Protein AF-A0A5C4S970-F1 (afdb_monomer_lite)

Radius of gyration: 20.68 Å; chains: 1; bounding box: 47×59×70 Å

Secondary structure (DSSP, 8-state):
------STTTGGGS---PPPPPHHHHHHTT--TTHHHHHHHH-SSHHHHHHHHHHHHHHHHHHHHHHHHHHHHHHHHHHTT------HHHHHHHHHHHHHHHHHHHHHTS-TTS-S--TTHHHHHHHHHHHHHHHHHHHTT-SS---TTHHHHHHHHHHHHHHTTSS-HHHHHHHHHHHHHHHTS--SSPPTT----HHHHHHHHHHHHHHIIIIIHHHHHHHHHHHHHHHTT--

Organism: Chlorobaculum thiosulfatiphilum (NCBI:txid115852)

Sequence (235 aa):
MAEGGSLSNFFSRIFRKKVAKTPLEEFIATITPEQFQSSYRSVKDPTLRVPAALSTWVLYLAHRFSSGLREMLTSVEKTFETSSSYPYDCVAFEAAAFCHYWVVREFLNADEDEDGEPEGNDYFECLKNSANITSSLLSSKTGFAMPDDLLMKRSIAYSYEEKCKAVRPEEKFANLLISSMQSGSPTKRSPVGIQSSLPLQLCIASYIPIFESTLLAEFKKAARVMFLADQEGAL

Foldseek 3Di:
DDDPDDPVVPPVPPDPPPDDDFQLLVVLVVQDPCVLVVQLVVDPDLLCSLLRSLLSLLSNLLNVLLVQLVVQLVVLCVVVVHDDDRLSLLSSLLSSLQLLLLQCLCVLPPDPPPPDDPPQPSVNVSSVSSQLVNLVSSCVGDPDHDDSCNSVVSSSVLNVCVNVVNDHSLVVSLQQSQVCRVVSHRDPDRDPPDDDDPSSVVSSVPSSVVSCVPPSVVSNVVSVVVVVCSVVVND

Structure (mmCIF, N/CA/C/O backbone):
data_AF-A0A5C4S970-F1
#
_entry.id   AF-A0A5C4S970-F1
#
loop_
_atom_site.group_PDB
_atom_site.id
_atom_site.type_symbol
_atom_site.label_atom_id
_atom_site.label_alt_id
_atom_site.label_comp_id
_atom_site.label_asym_id
_atom_site.label_entity_id
_atom_site.label_seq_id
_atom_site.pdbx_PDB_ins_code
_atom_site.Cartn_x
_atom_site.Cartn_y
_atom_site.Cartn_z
_atom_site.occupancy
_atom_site.B_iso_or_equiv
_atom_site.auth_seq_id
_atom_site.auth_comp_id
_atom_site.auth_asym_id
_atom_site.auth_atom_id
_atom_site.pdbx_PDB_model_num
ATOM 1 N N . MET A 1 1 ? -25.742 -33.120 47.618 1.00 37.94 1 MET A N 1
ATOM 2 C CA . MET A 1 1 ? -24.887 -33.819 46.636 1.00 37.94 1 MET A CA 1
ATOM 3 C C . MET A 1 1 ? -24.968 -33.066 45.325 1.00 37.94 1 MET A C 1
ATOM 5 O O . MET A 1 1 ? -26.019 -32.522 45.018 1.00 37.94 1 MET A O 1
ATOM 9 N N . ALA A 1 2 ? -23.813 -32.941 44.687 1.00 34.31 2 ALA A N 1
ATOM 10 C CA . ALA A 1 2 ? -23.457 -31.942 43.695 1.00 34.31 2 ALA A CA 1
ATOM 11 C C . ALA A 1 2 ? -24.120 -32.127 42.316 1.00 34.31 2 ALA A C 1
ATOM 13 O O . ALA A 1 2 ? -24.381 -33.244 41.885 1.00 34.31 2 ALA A O 1
ATOM 14 N N . GLU A 1 3 ? -24.361 -30.976 41.681 1.00 37.31 3 GLU A N 1
ATOM 15 C CA . GLU A 1 3 ? -24.038 -30.614 40.292 1.00 37.31 3 GLU A CA 1
ATOM 16 C C . GLU A 1 3 ? -24.267 -31.651 39.178 1.00 37.31 3 GLU A C 1
ATOM 18 O O . GLU A 1 3 ? -23.470 -32.554 38.946 1.00 37.31 3 GLU A O 1
ATOM 23 N N . GLY A 1 4 ? -25.323 -31.416 38.393 1.00 36.62 4 GLY A N 1
ATOM 24 C CA . GLY A 1 4 ? -25.577 -32.052 37.096 1.00 36.62 4 GLY A CA 1
ATOM 25 C C . GLY A 1 4 ? -25.680 -31.035 35.955 1.00 36.62 4 GLY A C 1
ATOM 26 O O . GLY A 1 4 ? -26.534 -31.170 35.084 1.00 36.62 4 GLY A O 1
ATOM 27 N N . GLY A 1 5 ? -24.868 -29.976 35.982 1.00 45.59 5 GLY A N 1
ATOM 28 C CA . GLY A 1 5 ? -24.810 -28.967 34.926 1.00 45.59 5 GLY A CA 1
ATOM 29 C C . GLY A 1 5 ? -23.391 -28.818 34.389 1.00 45.59 5 GLY A C 1
ATOM 30 O O . GLY A 1 5 ? -22.438 -28.897 35.148 1.00 45.59 5 GLY A O 1
ATOM 31 N N . SER A 1 6 ? -23.271 -28.524 33.093 1.00 46.47 6 SER A N 1
ATOM 32 C CA . SER A 1 6 ? -22.032 -28.088 32.426 1.00 46.47 6 SER A CA 1
ATOM 33 C C . SER A 1 6 ? -21.094 -29.170 31.868 1.00 46.47 6 SER A C 1
ATOM 35 O O . SER A 1 6 ? -19.905 -29.201 32.168 1.00 46.47 6 SER A O 1
ATOM 37 N N . LEU A 1 7 ? -21.586 -29.956 30.907 1.00 41.91 7 LEU A N 1
ATOM 38 C CA . LEU A 1 7 ? -20.719 -30.503 29.844 1.00 41.91 7 LEU A CA 1
ATOM 39 C C . LEU A 1 7 ? -21.156 -30.077 28.431 1.00 41.91 7 LEU A C 1
ATOM 41 O O . LEU A 1 7 ? -20.326 -30.011 27.529 1.00 41.91 7 LEU A O 1
ATOM 45 N N . SER A 1 8 ? -22.416 -29.673 28.234 1.00 38.50 8 SER A N 1
ATOM 46 C CA . SER A 1 8 ? -22.919 -29.192 26.936 1.00 38.50 8 SER A CA 1
ATOM 47 C C . SER A 1 8 ? -22.545 -27.739 26.609 1.00 38.50 8 SER A C 1
ATOM 49 O O . SER A 1 8 ? -22.496 -27.371 25.438 1.00 38.50 8 SER A O 1
ATOM 51 N N . ASN A 1 9 ? -22.214 -26.917 27.612 1.00 38.47 9 ASN A N 1
ATOM 52 C CA . ASN A 1 9 ? -21.881 -25.498 27.416 1.00 38.47 9 ASN A CA 1
ATOM 53 C C . ASN A 1 9 ? -20.383 -25.220 27.204 1.00 38.47 9 ASN A C 1
ATOM 55 O O . ASN A 1 9 ? -20.016 -24.086 26.903 1.00 38.47 9 ASN A O 1
ATOM 59 N N . PHE A 1 10 ? -19.513 -26.227 27.340 1.00 45.06 10 PHE A N 1
ATOM 60 C CA . PHE A 1 10 ? -18.066 -26.037 27.183 1.00 45.06 10 PHE A CA 1
ATOM 61 C C . PHE A 1 10 ? -17.596 -26.213 25.728 1.00 45.06 10 PHE A C 1
ATOM 63 O O . PHE A 1 10 ? -16.638 -25.574 25.302 1.00 45.06 10 PHE A O 1
ATOM 70 N N . PHE A 1 11 ? -18.316 -27.001 24.921 1.00 39.84 11 PHE A N 1
ATOM 71 C CA . PHE A 1 11 ? -17.951 -27.269 23.522 1.00 39.84 11 PHE A CA 1
ATOM 72 C C . PHE A 1 11 ? -18.566 -26.302 22.496 1.00 39.84 11 PHE A C 1
ATOM 74 O O . PHE A 1 11 ? -18.115 -26.262 21.353 1.00 39.84 11 PHE A O 1
ATOM 81 N N . SER A 1 12 ? -19.528 -25.455 22.877 1.00 34.34 12 SER A N 1
ATOM 82 C CA . SER A 1 12 ? -20.152 -24.486 21.957 1.00 34.34 12 SER A CA 1
ATOM 83 C C . SER A 1 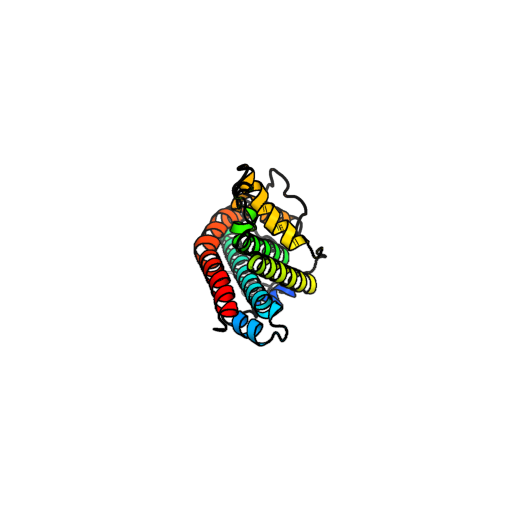12 ? -19.300 -23.236 21.679 1.00 34.34 12 SER A C 1
ATOM 85 O O . SER A 1 12 ? -19.648 -22.432 20.816 1.00 34.34 12 SER A O 1
ATOM 87 N N . ARG A 1 13 ? -18.155 -23.070 22.361 1.00 40.69 13 ARG A N 1
ATOM 88 C CA . ARG A 1 13 ? -17.252 -21.911 22.209 1.00 40.69 13 ARG A CA 1
ATOM 89 C C . ARG A 1 13 ? -16.056 -22.126 21.270 1.00 40.69 13 ARG A C 1
ATOM 91 O O . ARG A 1 13 ? -15.295 -21.186 21.059 1.00 40.69 13 ARG A O 1
ATOM 98 N N . ILE A 1 14 ? -15.896 -23.308 20.664 1.00 46.94 14 ILE A N 1
ATOM 99 C CA . ILE A 1 14 ? -14.706 -23.655 19.848 1.00 46.94 14 ILE A CA 1
ATOM 100 C C . ILE A 1 14 ? -14.996 -23.627 18.332 1.00 46.94 14 ILE A C 1
ATOM 102 O O . ILE A 1 14 ? -14.268 -24.177 17.520 1.00 46.94 14 ILE A O 1
ATOM 106 N N . PHE A 1 15 ? -16.021 -22.894 17.901 1.00 46.22 15 PHE A N 1
ATOM 107 C CA . PHE A 1 15 ? -16.124 -22.460 16.506 1.00 46.22 15 PHE A CA 1
ATOM 108 C C . PHE A 1 15 ? -16.228 -20.939 16.466 1.00 46.22 15 PHE A C 1
ATOM 110 O O . PHE A 1 15 ? -17.294 -20.366 16.249 1.00 46.22 15 PHE A O 1
ATOM 117 N N . ARG A 1 16 ? -15.086 -20.263 16.665 1.00 43.38 16 ARG A N 1
ATOM 118 C CA . ARG A 1 16 ? -14.920 -18.893 16.161 1.00 43.38 16 ARG A CA 1
ATOM 119 C C . ARG A 1 16 ? -15.190 -18.971 14.659 1.00 43.38 16 ARG A C 1
ATOM 121 O O . ARG A 1 16 ? -14.371 -19.517 13.922 1.00 43.38 16 ARG A O 1
ATOM 128 N N . LYS A 1 17 ? -16.360 -18.489 14.222 1.00 42.19 17 LYS A N 1
ATOM 129 C CA . LYS A 1 17 ? -16.687 -18.269 12.807 1.00 42.19 17 LYS A CA 1
ATOM 130 C C . LYS A 1 17 ? -15.466 -17.596 12.181 1.00 42.19 17 LYS A C 1
ATOM 132 O O . LYS A 1 17 ? -15.131 -16.480 12.576 1.00 42.19 17 LYS A O 1
ATOM 137 N N . LYS A 1 18 ? -14.759 -18.286 11.279 1.00 54.75 18 LYS A N 1
ATOM 138 C CA . LYS A 1 18 ? -13.724 -17.638 10.468 1.00 54.75 18 LYS A CA 1
ATOM 139 C C . LYS A 1 18 ? -14.428 -16.481 9.769 1.00 54.75 18 LYS A C 1
ATOM 141 O O . LYS A 1 18 ? -15.402 -16.714 9.056 1.00 54.75 18 LYS A O 1
ATOM 146 N N . VAL A 1 19 ? -14.002 -15.254 10.058 1.00 65.19 19 VAL A N 1
ATOM 147 C CA . VAL A 1 19 ? -14.476 -14.082 9.322 1.00 65.19 19 VAL A CA 1
ATOM 148 C C . VAL A 1 19 ? -14.163 -14.362 7.858 1.00 65.19 19 VAL A C 1
ATOM 150 O O . VAL A 1 19 ? -13.030 -14.728 7.537 1.00 65.19 19 VAL A O 1
ATOM 153 N N . ALA A 1 20 ? -15.189 -14.318 7.008 1.00 78.12 20 ALA A N 1
ATOM 154 C CA . ALA A 1 20 ? -15.010 -14.553 5.585 1.00 78.12 20 ALA A CA 1
ATOM 155 C C . ALA A 1 20 ? -14.017 -13.517 5.052 1.00 78.12 20 ALA A C 1
ATOM 157 O O . ALA A 1 20 ? -14.141 -12.328 5.354 1.00 78.12 20 ALA A O 1
ATOM 158 N N . LYS A 1 21 ? -13.012 -13.988 4.315 1.00 88.25 21 LYS A N 1
ATOM 159 C CA . LYS A 1 21 ? -12.039 -13.110 3.675 1.00 88.25 21 LYS A CA 1
ATOM 160 C C . LYS A 1 21 ? -12.746 -12.297 2.595 1.00 88.25 21 LYS A C 1
ATOM 162 O O . LYS A 1 21 ? -13.679 -12.786 1.960 1.00 88.25 21 LYS A O 1
ATOM 167 N N . THR A 1 22 ? -12.325 -11.053 2.404 1.00 90.88 22 THR A N 1
ATOM 168 C CA . THR A 1 22 ? -12.798 -10.265 1.262 1.00 90.88 22 THR A CA 1
ATOM 169 C C . THR A 1 22 ? -12.188 -10.818 -0.031 1.00 90.88 22 THR A C 1
ATOM 171 O O . THR A 1 22 ? -11.120 -11.434 0.023 1.00 90.88 22 THR A O 1
ATOM 174 N N . PRO A 1 23 ? -12.797 -10.578 -1.207 1.00 93.25 23 PRO A N 1
ATOM 175 C CA . PRO A 1 23 ? -12.199 -10.978 -2.483 1.00 93.25 23 PRO A CA 1
ATOM 176 C C . PRO A 1 23 ? -10.784 -10.416 -2.678 1.00 93.25 23 PRO A C 1
ATOM 178 O O . PRO A 1 23 ? -9.923 -11.081 -3.256 1.00 93.25 23 PRO A O 1
ATOM 181 N N . LEU A 1 24 ? -10.524 -9.208 -2.165 1.00 93.81 24 LEU A N 1
ATOM 182 C CA . LEU A 1 24 ? -9.186 -8.633 -2.158 1.00 93.81 24 LEU A CA 1
ATOM 183 C C . LEU A 1 24 ? -8.231 -9.407 -1.249 1.00 93.81 24 LEU A C 1
ATOM 185 O O . LEU A 1 24 ? -7.110 -9.702 -1.657 1.00 93.81 24 LEU A O 1
ATOM 189 N N . GLU A 1 25 ? -8.650 -9.742 -0.029 1.00 94.81 25 GLU A N 1
ATOM 190 C CA . GLU A 1 25 ? -7.820 -10.526 0.883 1.00 94.81 25 GLU A CA 1
ATOM 191 C C . GLU A 1 25 ? -7.489 -11.900 0.299 1.00 94.81 25 GLU A C 1
ATOM 193 O O . GLU A 1 25 ? -6.345 -12.337 0.395 1.00 94.81 25 GLU A O 1
ATOM 198 N N . GLU A 1 26 ? -8.454 -12.567 -0.332 1.00 94.44 26 GLU A N 1
ATOM 199 C CA . GLU A 1 26 ? -8.226 -13.846 -1.008 1.00 94.44 26 GLU A CA 1
ATOM 200 C C . GLU A 1 26 ? -7.224 -13.713 -2.153 1.00 94.44 26 GLU A C 1
ATOM 202 O O . GLU A 1 26 ? -6.313 -14.529 -2.248 1.00 94.44 26 GLU A O 1
ATOM 207 N N . PHE A 1 27 ? -7.351 -12.670 -2.976 1.00 92.81 27 PHE A N 1
ATOM 208 C CA . PHE A 1 27 ? -6.444 -12.415 -4.092 1.00 92.81 27 PHE A CA 1
ATOM 209 C C . PHE A 1 27 ? -5.019 -12.083 -3.634 1.00 92.81 27 PHE A C 1
ATOM 211 O O . PHE A 1 27 ? -4.065 -12.707 -4.086 1.00 92.81 27 PHE A O 1
ATOM 218 N N . ILE A 1 28 ? -4.841 -11.110 -2.737 1.00 94.50 28 ILE A N 1
ATOM 219 C CA . ILE A 1 28 ? -3.489 -10.681 -2.354 1.00 94.50 28 ILE A CA 1
ATOM 220 C C . ILE A 1 28 ? -2.793 -11.756 -1.500 1.00 94.50 28 ILE A C 1
ATOM 222 O O . ILE A 1 28 ? -1.579 -11.922 -1.596 1.00 94.50 28 ILE A O 1
ATOM 226 N N . ALA A 1 29 ? -3.538 -12.547 -0.717 1.00 92.50 29 ALA A N 1
ATOM 227 C CA . ALA A 1 29 ? -2.956 -13.625 0.087 1.00 92.50 29 ALA A CA 1
ATOM 228 C C . ALA A 1 29 ? -2.289 -14.737 -0.746 1.00 92.50 29 ALA A C 1
ATOM 230 O O . ALA A 1 29 ? -1.556 -15.545 -0.177 1.00 92.50 29 ALA A O 1
ATOM 231 N N . THR A 1 30 ? -2.518 -14.805 -2.065 1.00 91.25 30 THR A N 1
ATOM 232 C CA . THR A 1 30 ? -1.809 -15.750 -2.944 1.00 91.25 30 THR A CA 1
ATOM 233 C C . THR A 1 30 ? -0.459 -15.231 -3.434 1.00 91.25 30 THR A C 1
ATOM 235 O O . THR A 1 30 ? 0.277 -15.983 -4.066 1.00 91.25 30 THR A O 1
ATOM 238 N N . ILE A 1 31 ? -0.129 -13.958 -3.201 1.00 92.06 31 ILE A N 1
ATOM 239 C CA . ILE A 1 31 ? 1.122 -13.359 -3.672 1.00 92.06 31 ILE A CA 1
ATOM 240 C C . ILE A 1 31 ? 2.258 -13.752 -2.721 1.00 92.06 31 ILE A C 1
ATOM 242 O O . ILE A 1 31 ? 2.232 -13.414 -1.537 1.00 92.06 31 ILE A O 1
ATOM 246 N N . THR A 1 32 ? 3.267 -14.451 -3.242 1.00 87.75 32 THR A N 1
ATOM 247 C CA . THR A 1 32 ? 4.494 -14.797 -2.506 1.00 87.75 32 THR A CA 1
ATOM 248 C C . THR A 1 32 ? 5.606 -13.774 -2.768 1.00 87.75 32 THR A C 1
ATOM 250 O O . THR A 1 32 ? 5.506 -12.997 -3.725 1.00 87.75 32 THR A O 1
ATOM 253 N N . PRO A 1 33 ? 6.690 -13.771 -1.964 1.00 79.19 33 PRO A N 1
ATOM 254 C CA . PRO A 1 33 ? 7.842 -12.913 -2.218 1.00 79.19 33 PRO A CA 1
ATOM 255 C C . PRO A 1 33 ? 8.436 -13.091 -3.618 1.00 79.19 33 PRO A C 1
ATOM 257 O O . PRO A 1 33 ? 8.901 -12.125 -4.185 1.00 79.19 33 PRO A O 1
ATOM 260 N N . GLU A 1 34 ? 8.395 -14.280 -4.216 1.00 84.38 34 GLU A N 1
ATOM 261 C CA . GLU A 1 34 ? 9.005 -14.572 -5.523 1.00 84.38 34 GLU A CA 1
ATOM 262 C C . GLU A 1 34 ? 8.087 -14.218 -6.705 1.00 84.38 34 GLU A C 1
ATOM 264 O O . GLU A 1 34 ? 8.519 -14.181 -7.862 1.00 84.38 34 GLU A O 1
ATOM 269 N N . GLN A 1 35 ? 6.809 -13.935 -6.434 1.00 87.25 35 GLN A N 1
ATOM 270 C CA . GLN A 1 35 ? 5.782 -13.761 -7.459 1.00 87.25 35 GLN A CA 1
ATOM 271 C C . GLN A 1 35 ? 6.060 -12.561 -8.378 1.00 87.25 35 GLN A C 1
ATOM 273 O O . GLN A 1 35 ? 5.659 -12.588 -9.541 1.00 87.25 35 GLN A O 1
ATOM 278 N N . PHE A 1 36 ? 6.796 -11.542 -7.914 1.00 83.62 36 PHE A N 1
ATOM 279 C CA . PHE A 1 36 ? 7.157 -10.391 -8.749 1.00 83.62 36 PHE A CA 1
ATOM 280 C C . PHE A 1 36 ? 8.000 -10.790 -9.973 1.00 83.62 36 PHE A C 1
ATOM 282 O O . PHE A 1 36 ? 7.828 -10.203 -11.039 1.00 83.62 36 PHE A O 1
ATOM 289 N N . GLN A 1 37 ? 8.854 -11.821 -9.868 1.00 85.44 37 GLN A N 1
ATOM 290 C CA . GLN A 1 37 ? 9.644 -12.320 -11.003 1.00 85.44 37 GLN A CA 1
ATOM 291 C C . GLN A 1 37 ? 8.750 -13.006 -12.038 1.00 85.44 37 GLN A C 1
ATOM 293 O O . GLN A 1 37 ? 8.934 -12.844 -13.245 1.00 85.44 37 GLN A O 1
ATOM 298 N N . SER A 1 38 ? 7.753 -13.759 -11.566 1.00 87.88 38 SER A N 1
ATOM 299 C CA . SER A 1 38 ? 6.748 -14.357 -12.443 1.00 87.88 38 SER A CA 1
ATOM 300 C C . SER A 1 38 ? 5.927 -13.276 -13.142 1.00 87.88 38 SER A C 1
ATOM 302 O O . SER A 1 38 ? 5.692 -13.384 -14.345 1.00 87.88 38 SER A O 1
ATOM 304 N N . SER A 1 39 ? 5.521 -12.229 -12.416 1.00 88.69 39 SER A N 1
ATOM 305 C CA . SER A 1 39 ? 4.804 -11.088 -12.989 1.00 88.69 39 SER A CA 1
ATOM 306 C C . SER A 1 39 ? 5.633 -10.417 -14.082 1.00 88.69 39 SER A C 1
ATOM 308 O O . SER A 1 39 ? 5.137 -10.296 -15.200 1.00 88.69 39 SER A O 1
ATOM 310 N N . TYR A 1 40 ? 6.908 -10.106 -13.816 1.00 90.38 40 TYR A N 1
ATOM 311 C CA . TYR A 1 40 ? 7.837 -9.538 -14.802 1.00 90.38 40 TYR A CA 1
ATOM 312 C C . TYR A 1 40 ? 7.876 -10.362 -16.102 1.00 90.38 40 TYR A C 1
ATOM 314 O O . TYR A 1 40 ? 7.644 -9.835 -17.189 1.00 90.38 40 TYR A O 1
ATOM 322 N N . ARG A 1 41 ? 8.097 -11.681 -15.996 1.00 90.19 41 ARG A N 1
ATOM 323 C CA . ARG A 1 41 ? 8.241 -12.581 -17.160 1.00 90.19 41 ARG A CA 1
ATOM 324 C C . ARG A 1 41 ? 6.938 -12.828 -17.919 1.00 90.19 41 ARG A C 1
ATOM 326 O O . ARG A 1 41 ? 6.971 -13.174 -19.096 1.00 90.19 41 ARG A O 1
ATOM 333 N N . SER A 1 42 ? 5.794 -12.691 -17.252 1.00 91.25 42 SER A N 1
ATOM 334 C CA . SER A 1 42 ? 4.480 -12.937 -17.858 1.00 91.25 42 SER A CA 1
ATOM 335 C C . SER A 1 42 ? 3.982 -11.785 -18.737 1.00 91.25 42 SER A C 1
ATOM 337 O O . SER A 1 42 ? 3.107 -11.984 -19.584 1.00 91.25 42 SER A O 1
ATOM 339 N N . VAL A 1 43 ? 4.534 -10.582 -18.556 1.00 93.12 43 VAL A N 1
ATOM 340 C CA . VAL A 1 43 ? 4.094 -9.375 -19.256 1.00 93.12 43 VAL A CA 1
ATOM 341 C C . VAL A 1 43 ? 4.791 -9.265 -20.612 1.00 93.12 43 VAL A C 1
ATOM 343 O O . VAL A 1 43 ? 6.018 -9.227 -20.724 1.00 93.12 43 VAL A O 1
ATOM 346 N N . LYS A 1 44 ? 3.978 -9.219 -21.674 1.00 90.81 44 LYS A N 1
ATOM 347 C CA . LYS A 1 44 ? 4.469 -9.175 -23.059 1.00 90.81 44 LYS A CA 1
ATOM 348 C C . LYS A 1 44 ? 5.086 -7.828 -23.419 1.00 90.81 44 LYS A C 1
ATOM 350 O O . LYS A 1 44 ? 6.121 -7.815 -24.075 1.00 90.81 44 LYS A O 1
ATOM 355 N N . ASP A 1 45 ? 4.446 -6.740 -22.998 1.00 90.31 45 ASP A N 1
ATOM 356 C CA . ASP A 1 45 ? 4.913 -5.376 -23.240 1.00 90.31 45 ASP A CA 1
ATOM 357 C C . ASP A 1 45 ? 6.131 -5.072 -22.351 1.00 90.31 45 ASP A C 1
ATOM 359 O O . ASP A 1 45 ? 5.973 -5.025 -21.128 1.00 90.31 45 ASP A O 1
ATOM 363 N N . PRO A 1 46 ? 7.335 -4.868 -22.922 1.00 87.50 46 PRO A N 1
ATOM 364 C CA . PRO A 1 46 ? 8.541 -4.589 -22.147 1.00 87.50 46 PRO A CA 1
ATOM 365 C C . PRO A 1 46 ? 8.388 -3.393 -21.202 1.00 87.50 46 PRO A C 1
ATOM 367 O O . PRO A 1 46 ? 8.833 -3.463 -20.060 1.00 87.50 46 PRO A O 1
ATOM 370 N N . THR A 1 47 ? 7.671 -2.349 -21.629 1.00 88.75 47 THR A N 1
ATOM 371 C CA . THR A 1 47 ? 7.497 -1.108 -20.854 1.00 88.75 47 THR A CA 1
ATOM 372 C C . THR A 1 47 ? 6.669 -1.303 -19.581 1.00 88.75 47 THR A C 1
ATOM 374 O O . THR A 1 47 ? 6.732 -0.488 -18.664 1.00 88.75 47 THR A O 1
ATOM 377 N N . LEU A 1 48 ? 5.914 -2.405 -19.492 1.00 92.38 48 LEU A N 1
ATOM 378 C CA . LEU A 1 48 ? 5.040 -2.727 -18.364 1.00 92.38 48 LEU A CA 1
ATOM 379 C C . LEU A 1 48 ? 5.573 -3.856 -17.476 1.00 92.38 48 LEU A C 1
ATOM 381 O O . LEU A 1 48 ? 4.967 -4.140 -16.441 1.00 92.38 48 LEU A O 1
ATOM 385 N N . ARG A 1 49 ? 6.700 -4.491 -17.825 1.00 93.88 49 ARG A N 1
ATOM 386 C CA . ARG A 1 49 ? 7.252 -5.610 -17.041 1.00 93.88 49 ARG A CA 1
ATOM 387 C C . ARG A 1 49 ? 7.667 -5.182 -15.640 1.00 93.88 49 ARG A C 1
ATOM 389 O O . ARG A 1 49 ? 7.172 -5.745 -14.661 1.00 93.88 49 ARG A O 1
ATOM 396 N N . VAL A 1 50 ? 8.534 -4.171 -15.541 1.00 94.00 50 VAL A N 1
ATOM 397 C CA . VAL A 1 50 ? 8.970 -3.617 -14.250 1.00 94.00 50 VAL A CA 1
ATOM 398 C C . VAL A 1 50 ? 7.780 -3.020 -13.486 1.00 94.00 50 VAL A C 1
ATOM 400 O O . VAL A 1 50 ? 7.582 -3.422 -12.337 1.00 94.00 50 VAL A O 1
ATOM 403 N N . PRO A 1 51 ? 6.905 -2.183 -14.089 1.00 95.00 51 PRO A N 1
ATOM 404 C CA . PRO A 1 51 ? 5.692 -1.714 -13.418 1.00 95.00 51 PRO A CA 1
ATOM 405 C C . PRO A 1 51 ? 4.828 -2.827 -12.810 1.00 95.00 51 PRO A C 1
ATOM 407 O O . PRO A 1 51 ? 4.404 -2.724 -11.659 1.00 95.00 51 PRO A O 1
ATOM 410 N N . ALA A 1 52 ? 4.588 -3.920 -13.538 1.00 95.25 52 ALA A N 1
ATOM 411 C CA . ALA A 1 52 ? 3.784 -5.038 -13.044 1.00 95.25 52 ALA A CA 1
ATOM 412 C C . ALA A 1 52 ? 4.466 -5.803 -11.898 1.00 95.25 52 ALA A C 1
ATOM 414 O O . ALA A 1 52 ? 3.804 -6.218 -10.938 1.00 95.25 52 ALA A O 1
ATOM 415 N N . ALA A 1 53 ? 5.787 -5.982 -11.973 1.00 93.94 53 ALA A N 1
ATOM 416 C CA . ALA A 1 53 ? 6.573 -6.612 -10.918 1.00 93.94 53 ALA A CA 1
ATOM 417 C C . ALA A 1 53 ? 6.550 -5.779 -9.628 1.00 93.94 53 ALA A C 1
ATOM 419 O O . ALA A 1 53 ? 6.235 -6.305 -8.557 1.00 93.94 53 ALA A O 1
ATOM 420 N N . LEU A 1 54 ? 6.784 -4.469 -9.740 1.00 94.06 54 LEU A N 1
ATOM 421 C CA . LEU A 1 54 ? 6.702 -3.532 -8.619 1.00 94.06 54 LEU A CA 1
ATOM 422 C C . LEU A 1 54 ? 5.294 -3.499 -8.018 1.00 94.06 54 LEU A C 1
ATOM 424 O O . LEU A 1 54 ? 5.152 -3.557 -6.800 1.00 94.06 54 LEU A O 1
ATOM 428 N N . SER A 1 55 ? 4.255 -3.487 -8.854 1.00 95.12 55 SER A N 1
ATOM 429 C CA . SER A 1 55 ? 2.863 -3.531 -8.401 1.00 95.12 55 SER A CA 1
ATOM 430 C C . SER A 1 55 ? 2.563 -4.798 -7.592 1.00 95.12 55 SER A C 1
ATOM 432 O O . SER A 1 55 ? 1.962 -4.729 -6.519 1.00 95.12 55 SER A O 1
ATOM 434 N N . THR A 1 56 ? 3.052 -5.953 -8.059 1.00 94.81 56 THR A N 1
ATOM 435 C CA . THR A 1 56 ? 2.926 -7.241 -7.354 1.00 94.81 56 THR A CA 1
ATOM 436 C C . THR A 1 56 ? 3.608 -7.192 -5.987 1.00 94.81 56 THR A C 1
ATOM 438 O O . THR A 1 56 ? 3.039 -7.643 -4.992 1.00 94.81 56 THR A O 1
ATOM 441 N N . TRP A 1 57 ? 4.801 -6.599 -5.914 1.00 93.75 57 TRP A N 1
ATOM 442 C CA . TRP A 1 57 ? 5.524 -6.442 -4.656 1.00 93.75 57 TRP A CA 1
ATOM 443 C C . TRP A 1 57 ? 4.795 -5.494 -3.694 1.00 93.75 57 TRP A C 1
ATOM 445 O O . TRP A 1 57 ? 4.604 -5.831 -2.527 1.00 93.75 57 TRP A O 1
ATOM 455 N N . VAL A 1 58 ? 4.295 -4.351 -4.170 1.00 95.00 58 VAL A N 1
ATOM 456 C CA . VAL A 1 58 ? 3.493 -3.438 -3.339 1.00 95.00 58 VAL A CA 1
ATOM 457 C C . VAL A 1 58 ? 2.270 -4.145 -2.759 1.00 95.00 58 VAL A C 1
ATOM 459 O O . VAL A 1 58 ? 1.988 -4.001 -1.571 1.00 95.00 58 VAL A O 1
ATOM 462 N N . LEU A 1 59 ? 1.564 -4.948 -3.559 1.00 95.56 59 LEU A N 1
ATOM 463 C CA . LEU A 1 59 ? 0.423 -5.727 -3.076 1.00 95.56 59 LEU A CA 1
ATOM 464 C C . LEU A 1 59 ? 0.846 -6.741 -2.003 1.00 95.56 59 LEU A C 1
ATOM 466 O O . LEU A 1 59 ? 0.197 -6.824 -0.960 1.00 95.56 59 LEU A O 1
ATOM 470 N N . TYR A 1 60 ? 1.965 -7.445 -2.197 1.00 94.31 60 TYR A N 1
ATOM 471 C CA . TYR A 1 60 ? 2.535 -8.316 -1.166 1.00 94.31 60 TYR A CA 1
ATOM 472 C C . TYR A 1 60 ? 2.789 -7.557 0.148 1.00 94.31 60 TYR A C 1
ATOM 474 O O . TYR A 1 60 ? 2.359 -7.998 1.216 1.00 94.31 60 TYR A O 1
ATOM 482 N N . LEU A 1 61 ? 3.422 -6.382 0.084 1.00 94.31 61 LEU A N 1
ATOM 483 C CA . LEU A 1 61 ? 3.698 -5.550 1.259 1.00 94.31 61 LEU A CA 1
ATOM 484 C C . LEU A 1 61 ? 2.419 -5.059 1.939 1.00 94.31 61 LEU A C 1
ATOM 486 O O . LEU A 1 61 ? 2.317 -5.123 3.164 1.00 94.31 61 LEU A O 1
ATOM 490 N N . ALA A 1 62 ? 1.422 -4.641 1.161 1.00 95.44 62 ALA A N 1
ATOM 491 C CA . ALA A 1 62 ? 0.120 -4.233 1.673 1.00 95.44 62 ALA A CA 1
ATOM 492 C C . ALA A 1 62 ? -0.578 -5.374 2.431 1.00 95.44 62 ALA A C 1
ATOM 494 O O . ALA A 1 62 ? -1.166 -5.144 3.493 1.00 95.44 62 ALA A O 1
ATOM 495 N N . HIS A 1 63 ? -0.465 -6.615 1.947 1.00 95.38 63 HIS A N 1
ATOM 496 C CA . HIS A 1 63 ? -0.965 -7.785 2.669 1.00 95.38 63 HIS A CA 1
ATOM 497 C C . HIS A 1 63 ? -0.187 -8.063 3.950 1.00 95.38 63 HIS A C 1
ATOM 499 O O . HIS A 1 63 ? -0.805 -8.310 4.986 1.00 95.38 63 HIS A O 1
ATOM 505 N N . ARG A 1 64 ? 1.150 -7.996 3.914 1.00 93.75 64 ARG A N 1
ATOM 506 C CA . ARG A 1 64 ? 1.983 -8.170 5.114 1.00 93.75 64 ARG A CA 1
ATOM 507 C C . ARG A 1 64 ? 1.627 -7.148 6.186 1.00 93.75 64 ARG A C 1
ATOM 509 O O . ARG A 1 64 ? 1.430 -7.543 7.333 1.00 93.75 64 ARG A O 1
ATOM 516 N N . PHE A 1 65 ? 1.478 -5.882 5.798 1.00 95.75 65 PHE A N 1
ATOM 517 C CA . PHE A 1 65 ? 1.062 -4.818 6.702 1.00 95.75 65 PHE A CA 1
ATOM 518 C C . PHE A 1 65 ? -0.329 -5.090 7.286 1.00 95.75 65 PHE A C 1
ATOM 520 O O . PHE A 1 65 ? -0.511 -5.098 8.500 1.00 95.75 65 PHE A O 1
ATOM 527 N N . SER A 1 66 ? -1.314 -5.363 6.428 1.00 95.62 66 SER A N 1
ATOM 528 C CA . SER A 1 66 ? -2.702 -5.558 6.859 1.00 95.62 66 SER A CA 1
ATOM 529 C C . SER A 1 66 ? -2.847 -6.775 7.777 1.00 95.62 66 SER A C 1
ATOM 531 O O . SER A 1 66 ? -3.471 -6.703 8.833 1.00 95.62 66 SER A O 1
ATOM 533 N N . SER A 1 67 ? -2.227 -7.900 7.426 1.00 94.31 67 SER A N 1
ATOM 534 C CA . SER A 1 67 ? -2.273 -9.111 8.248 1.00 94.31 67 SER A CA 1
ATOM 535 C C . SER A 1 67 ? -1.582 -8.909 9.596 1.00 94.31 67 SER A C 1
ATOM 537 O O . SER A 1 67 ? -2.168 -9.233 10.627 1.00 94.31 67 SER A O 1
ATOM 539 N N . GLY A 1 68 ? -0.389 -8.305 9.620 1.00 94.44 68 GLY A N 1
ATOM 540 C CA . GLY A 1 68 ? 0.325 -8.069 10.875 1.00 94.44 68 GLY A CA 1
ATOM 541 C C . GLY A 1 68 ? -0.364 -7.041 11.775 1.00 94.44 68 GLY A C 1
ATOM 542 O O . GLY A 1 68 ? -0.470 -7.262 12.982 1.00 94.44 68 GLY A O 1
ATOM 543 N N . LEU A 1 69 ? -0.931 -5.970 11.207 1.00 95.69 69 LEU A N 1
ATOM 544 C CA . LEU A 1 69 ? -1.730 -5.011 11.972 1.00 95.69 69 LEU A CA 1
ATOM 545 C C . LEU A 1 69 ? -2.990 -5.671 12.544 1.00 95.69 69 LEU A C 1
ATOM 547 O O . LEU A 1 69 ? -3.332 -5.431 13.700 1.00 95.69 69 LEU A O 1
ATOM 551 N N . ARG A 1 70 ? -3.673 -6.525 11.767 1.00 94.94 70 ARG A N 1
ATOM 552 C CA . ARG A 1 70 ? -4.834 -7.291 12.246 1.00 94.94 70 ARG A CA 1
ATOM 553 C C . ARG A 1 70 ? -4.464 -8.206 13.409 1.00 94.94 70 ARG A C 1
ATOM 555 O O . ARG A 1 70 ? -5.208 -8.269 14.387 1.00 94.94 70 ARG A O 1
ATOM 562 N N . GLU A 1 71 ? -3.353 -8.929 13.304 1.00 93.75 71 GLU A N 1
ATOM 563 C CA . GLU A 1 71 ? -2.870 -9.828 14.356 1.00 93.75 71 GLU A CA 1
ATOM 564 C C . GLU A 1 71 ? -2.530 -9.062 15.635 1.00 93.75 71 GLU A C 1
ATOM 566 O O . GLU A 1 71 ? -2.988 -9.442 16.717 1.00 93.75 71 GLU A O 1
ATOM 571 N N . MET A 1 72 ? -1.803 -7.947 15.508 1.00 94.38 72 MET A N 1
ATOM 572 C CA . MET A 1 72 ? -1.476 -7.073 16.631 1.00 94.38 72 MET A CA 1
ATOM 573 C C . MET A 1 72 ? -2.743 -6.513 17.279 1.00 94.38 72 MET A C 1
ATOM 575 O O . MET A 1 72 ? -2.912 -6.651 18.490 1.00 94.38 72 MET A O 1
ATOM 579 N N . LEU A 1 73 ? -3.670 -5.973 16.483 1.00 93.56 73 LEU A N 1
ATOM 580 C CA . LEU A 1 73 ? -4.930 -5.432 16.986 1.00 93.56 73 LEU A CA 1
ATOM 581 C C . LEU A 1 73 ? -5.752 -6.504 17.695 1.00 93.56 73 LEU A C 1
ATOM 583 O O . LEU A 1 73 ? -6.182 -6.292 18.819 1.00 93.56 73 LEU A O 1
ATOM 587 N N . THR A 1 74 ? -5.879 -7.692 17.105 1.00 92.25 74 THR A N 1
ATOM 588 C CA . THR A 1 74 ? -6.585 -8.822 17.728 1.00 92.25 74 THR A CA 1
ATOM 589 C C . THR A 1 74 ? -5.945 -9.235 19.056 1.00 92.25 74 THR A C 1
ATOM 591 O O . THR A 1 74 ? -6.643 -9.679 19.967 1.00 92.25 74 THR A O 1
ATOM 594 N N . SER A 1 75 ? -4.618 -9.148 19.172 1.00 92.25 75 SER A N 1
ATOM 595 C CA . SER A 1 75 ? -3.896 -9.445 20.412 1.00 92.25 75 SER A CA 1
ATOM 596 C C . SER A 1 75 ? -4.168 -8.389 21.483 1.00 92.25 75 SER A C 1
ATOM 598 O O . SER A 1 75 ? -4.531 -8.729 22.606 1.00 92.25 75 SER A O 1
ATOM 600 N N . VAL A 1 76 ? -4.067 -7.110 21.119 1.00 91.75 76 VAL A N 1
ATOM 601 C CA . VAL A 1 76 ? -4.292 -5.989 22.037 1.00 91.75 76 VAL A CA 1
ATOM 602 C C . VAL A 1 76 ? -5.758 -5.926 22.468 1.00 91.75 76 VAL A C 1
ATOM 604 O O . VAL A 1 76 ? -6.032 -5.851 23.658 1.00 91.75 76 VAL A O 1
ATOM 607 N N . GLU A 1 77 ? -6.713 -6.048 21.548 1.00 91.06 77 GLU A N 1
ATOM 608 C CA . GLU A 1 77 ? -8.150 -6.056 21.858 1.00 91.06 77 GLU A CA 1
ATOM 609 C C . GLU A 1 77 ? -8.540 -7.146 22.862 1.00 91.06 77 GLU A C 1
ATOM 611 O O . GLU A 1 77 ? -9.352 -6.890 23.746 1.00 91.06 77 GLU A O 1
ATOM 616 N N . LYS A 1 78 ? -7.912 -8.331 22.810 1.00 90.62 78 LYS A N 1
ATOM 617 C CA . LYS A 1 78 ? -8.120 -9.371 23.835 1.00 90.62 78 LYS A CA 1
ATOM 618 C C . LYS A 1 78 ? -7.714 -8.899 25.230 1.00 90.62 78 LYS A C 1
ATOM 620 O O . LYS A 1 78 ? -8.415 -9.211 26.183 1.00 90.62 78 LYS A O 1
ATOM 625 N N . THR A 1 79 ? -6.608 -8.167 25.348 1.00 90.88 79 THR A N 1
ATOM 626 C CA . THR A 1 79 ? -6.126 -7.611 26.624 1.00 90.88 79 THR A CA 1
ATOM 627 C C . THR A 1 79 ? -7.066 -6.537 27.168 1.00 90.88 79 THR A C 1
ATOM 629 O O . THR A 1 79 ? -7.211 -6.408 28.378 1.00 90.88 79 THR A O 1
ATOM 632 N N . PHE A 1 80 ? -7.716 -5.779 26.282 1.00 87.88 80 PHE A N 1
ATOM 633 C CA . PHE A 1 80 ? -8.675 -4.732 26.644 1.00 87.88 80 PHE A CA 1
ATOM 634 C C . PHE A 1 80 ? -10.134 -5.219 26.685 1.00 87.88 80 PHE A C 1
ATOM 636 O O . PHE A 1 80 ? -11.028 -4.406 26.897 1.00 87.88 80 PHE A O 1
ATOM 643 N N . GLU A 1 81 ? -10.384 -6.516 26.472 1.00 87.25 81 GLU A N 1
ATOM 644 C CA . GLU A 1 81 ? -11.725 -7.115 26.366 1.00 87.25 81 GLU A CA 1
ATOM 645 C C . GLU A 1 81 ? -12.642 -6.411 25.346 1.00 87.25 81 GLU A C 1
ATOM 647 O O . GLU A 1 81 ? -13.867 -6.379 25.480 1.00 87.25 81 GLU A O 1
ATOM 652 N N . THR A 1 82 ? -12.050 -5.861 24.286 1.00 86.69 82 THR A N 1
ATOM 653 C CA . THR A 1 82 ? -12.761 -5.218 23.179 1.00 86.69 82 THR A CA 1
ATOM 654 C C . THR A 1 82 ? -12.773 -6.109 21.938 1.00 86.69 82 THR A C 1
ATOM 656 O O . THR A 1 82 ? -12.104 -7.141 21.859 1.00 86.69 82 THR A O 1
ATOM 659 N N . SER A 1 83 ? -13.587 -5.742 20.950 1.00 82.88 83 SER A N 1
ATOM 660 C CA . SER A 1 83 ? -13.557 -6.357 19.625 1.00 82.88 83 SER A CA 1
ATOM 661 C C . SER A 1 83 ? -14.060 -5.361 18.593 1.00 82.88 83 SER A C 1
ATOM 663 O O . SER A 1 83 ? -15.127 -4.771 18.775 1.00 82.88 83 SER A O 1
ATOM 665 N N . SER A 1 84 ? -13.314 -5.198 17.504 1.00 78.75 84 SER A N 1
ATOM 666 C CA . SER A 1 84 ? -13.745 -4.407 16.354 1.00 78.75 84 SER A CA 1
ATOM 667 C C . SER A 1 84 ? -13.754 -5.226 15.063 1.00 78.75 84 SER A C 1
ATOM 669 O O . SER A 1 84 ? -13.060 -6.235 14.914 1.00 78.75 84 SER A O 1
ATOM 671 N N . SER A 1 85 ? -14.591 -4.813 14.109 1.00 85.31 85 SER A N 1
ATOM 672 C CA . SER A 1 85 ? -14.514 -5.327 12.744 1.00 85.31 85 SER A CA 1
ATOM 673 C C . SER A 1 85 ? -13.253 -4.794 12.073 1.00 85.31 85 SER A C 1
ATOM 675 O O . SER A 1 85 ? -12.997 -3.594 12.129 1.00 85.31 85 SER A O 1
ATOM 677 N N . TYR A 1 86 ? -12.511 -5.660 11.383 1.00 90.62 86 TYR A N 1
ATOM 678 C CA . TYR A 1 86 ? -11.284 -5.270 10.697 1.00 90.62 86 TYR A CA 1
ATOM 679 C C . TYR A 1 86 ? -11.522 -5.031 9.192 1.00 90.62 86 TYR A C 1
ATOM 681 O O . TYR A 1 86 ? -11.728 -6.001 8.455 1.00 90.62 86 TYR A O 1
ATOM 689 N N . PRO A 1 87 ? -11.469 -3.779 8.700 1.00 92.12 87 PRO A N 1
ATOM 690 C CA . PRO A 1 87 ? -11.733 -3.450 7.300 1.00 92.12 87 PRO A CA 1
ATOM 691 C C . PRO A 1 87 ? -10.476 -3.656 6.443 1.00 92.12 87 PRO A C 1
ATOM 693 O O . PRO A 1 87 ? -9.778 -2.704 6.097 1.00 92.12 87 PRO A O 1
ATOM 696 N N . TYR A 1 88 ? -10.184 -4.916 6.104 1.00 94.00 88 TYR A N 1
ATOM 697 C CA . TYR A 1 88 ? -8.970 -5.308 5.373 1.00 94.00 88 TYR A CA 1
ATOM 698 C C . TYR A 1 88 ? -8.705 -4.459 4.133 1.00 94.00 88 TYR A C 1
ATOM 700 O O . TYR A 1 88 ? -7.608 -3.937 3.974 1.00 94.00 88 TYR A O 1
ATOM 708 N N . ASP A 1 89 ? -9.719 -4.293 3.286 1.00 93.94 89 ASP A N 1
ATOM 709 C CA . ASP A 1 89 ? -9.590 -3.611 2.000 1.00 93.94 89 ASP A CA 1
ATOM 710 C C . ASP A 1 89 ? -9.119 -2.160 2.155 1.00 93.94 89 ASP A C 1
ATOM 712 O O . ASP A 1 89 ? -8.311 -1.678 1.365 1.00 93.94 89 ASP A O 1
ATOM 716 N N . CYS A 1 90 ? -9.574 -1.478 3.209 1.00 92.88 90 CYS A N 1
ATOM 717 C CA . CYS A 1 90 ? -9.163 -0.108 3.512 1.00 92.88 90 CYS A CA 1
ATOM 718 C C . CYS A 1 90 ? -7.709 -0.056 3.974 1.00 92.88 90 CYS A C 1
ATOM 720 O O . CYS A 1 90 ? -6.949 0.802 3.535 1.00 92.88 90 CYS A O 1
ATOM 722 N N . VAL A 1 91 ? -7.314 -0.992 4.842 1.00 94.88 91 VAL A N 1
ATOM 723 C CA . VAL A 1 91 ? -5.937 -1.068 5.339 1.00 94.88 91 VAL A CA 1
ATOM 724 C C . VAL A 1 91 ? -4.973 -1.410 4.206 1.00 94.88 91 VAL A C 1
ATOM 726 O O . VAL A 1 91 ? -3.938 -0.762 4.073 1.00 94.88 91 VAL A O 1
ATOM 729 N N . ALA A 1 92 ? -5.328 -2.379 3.360 1.00 95.56 92 ALA A N 1
ATOM 730 C CA . ALA A 1 92 ? -4.520 -2.781 2.216 1.00 95.56 92 ALA A CA 1
ATOM 731 C C . ALA A 1 92 ? -4.360 -1.631 1.213 1.00 95.56 92 ALA A C 1
ATOM 733 O O . ALA A 1 92 ? -3.259 -1.415 0.709 1.00 95.56 92 ALA A O 1
ATOM 734 N N . PHE A 1 93 ? -5.423 -0.857 0.967 1.00 94.56 93 PHE A N 1
ATOM 735 C CA . PHE A 1 93 ? -5.347 0.341 0.135 1.00 94.56 93 PHE A CA 1
ATOM 736 C C . PHE A 1 93 ? -4.368 1.381 0.702 1.00 94.56 93 PHE A C 1
ATOM 738 O O . PHE A 1 93 ? -3.453 1.807 -0.004 1.00 94.56 93 PHE A O 1
ATOM 745 N N . GLU A 1 94 ? -4.528 1.780 1.969 1.00 94.19 94 GLU A N 1
ATOM 746 C CA . GLU A 1 94 ? -3.674 2.809 2.581 1.00 94.19 94 GLU A CA 1
ATOM 747 C C . GLU A 1 94 ? -2.213 2.336 2.648 1.00 94.19 94 GLU A C 1
ATOM 749 O O . GLU A 1 94 ? -1.298 3.093 2.328 1.00 94.19 94 GLU A O 1
ATOM 754 N N . ALA A 1 95 ? -1.979 1.062 2.977 1.00 95.12 95 ALA A N 1
ATOM 755 C CA . ALA A 1 95 ? -0.642 0.475 2.984 1.00 95.12 95 ALA A CA 1
ATOM 756 C C . ALA A 1 95 ? -0.001 0.472 1.586 1.00 95.12 95 ALA A C 1
ATOM 758 O O . ALA A 1 95 ? 1.176 0.807 1.453 1.00 95.12 95 ALA A O 1
ATOM 759 N N . ALA A 1 96 ? -0.761 0.141 0.537 1.00 95.06 96 ALA A N 1
ATOM 760 C CA . ALA A 1 96 ? -0.274 0.187 -0.839 1.00 95.06 96 ALA A CA 1
ATOM 761 C C . ALA A 1 96 ? 0.089 1.618 -1.265 1.00 95.06 96 ALA A C 1
ATOM 763 O O . ALA A 1 96 ? 1.161 1.839 -1.830 1.00 95.06 96 ALA A O 1
ATOM 764 N N . ALA A 1 97 ? -0.762 2.599 -0.952 1.00 93.69 97 ALA A N 1
ATOM 765 C CA . ALA A 1 97 ? -0.483 4.004 -1.235 1.00 93.69 97 ALA A CA 1
ATOM 766 C C . ALA A 1 97 ? 0.764 4.507 -0.488 1.00 93.69 97 ALA A C 1
ATOM 768 O O . ALA A 1 97 ? 1.561 5.260 -1.055 1.00 93.69 97 ALA A O 1
ATOM 769 N N . PHE A 1 98 ? 0.965 4.067 0.756 1.00 92.88 98 PHE A N 1
ATOM 770 C CA . PHE A 1 98 ? 2.141 4.410 1.552 1.00 92.88 98 PHE A CA 1
ATOM 771 C C . PHE A 1 98 ? 3.427 3.781 0.996 1.00 92.88 98 PHE A C 1
ATOM 773 O O . PHE A 1 98 ? 4.451 4.456 0.901 1.00 92.88 98 PHE A O 1
ATOM 780 N N . CYS A 1 99 ? 3.374 2.524 0.539 1.00 93.44 99 CYS A N 1
ATOM 781 C CA . CYS A 1 99 ? 4.495 1.882 -0.158 1.00 93.44 99 CYS A CA 1
ATOM 782 C C . CYS A 1 99 ? 4.882 2.643 -1.432 1.00 93.44 99 CYS A C 1
ATOM 784 O O . CYS A 1 99 ? 6.067 2.869 -1.672 1.00 93.44 99 CYS A O 1
ATOM 786 N N . HIS A 1 100 ? 3.889 3.064 -2.223 1.00 92.94 100 HIS A N 1
ATOM 787 C CA . HIS A 1 100 ? 4.115 3.858 -3.431 1.00 92.94 100 HIS A CA 1
ATOM 788 C C . HIS A 1 100 ? 4.737 5.215 -3.119 1.00 92.94 100 HIS A C 1
ATOM 790 O O . HIS A 1 100 ? 5.732 5.565 -3.744 1.00 92.94 100 HIS A O 1
ATOM 796 N N . TYR A 1 101 ? 4.239 5.935 -2.107 1.00 90.31 101 TYR A N 1
ATOM 797 C CA . TYR A 1 101 ? 4.856 7.188 -1.653 1.00 90.31 101 TYR A CA 1
ATOM 798 C C . TYR A 1 101 ? 6.350 7.019 -1.397 1.00 90.31 101 TYR A C 1
ATOM 800 O O . TYR A 1 101 ? 7.148 7.808 -1.883 1.00 90.31 101 TYR A O 1
ATOM 808 N N . TRP A 1 102 ? 6.743 5.958 -0.700 1.00 87.44 102 TRP A N 1
ATOM 809 C CA . TRP A 1 102 ? 8.133 5.735 -0.336 1.00 87.44 102 TRP A CA 1
ATOM 810 C C . TRP A 1 102 ? 9.088 5.522 -1.511 1.00 87.44 102 TRP A C 1
ATOM 812 O O . TRP A 1 102 ? 10.271 5.828 -1.358 1.00 87.44 102 TRP A O 1
ATOM 822 N N . VAL A 1 103 ? 8.606 5.009 -2.646 1.00 87.00 103 VAL A N 1
ATOM 823 C CA . VAL A 1 103 ? 9.418 4.857 -3.865 1.00 87.00 103 VAL A CA 1
ATOM 824 C C . VAL A 1 103 ? 9.388 6.098 -4.749 1.00 87.00 103 VAL A C 1
ATOM 826 O O . VAL A 1 103 ? 10.372 6.359 -5.427 1.00 87.00 103 VAL A O 1
ATOM 829 N N . VAL A 1 104 ? 8.321 6.905 -4.704 1.00 86.44 104 VAL A N 1
ATOM 830 C CA . VAL A 1 104 ? 8.269 8.190 -5.428 1.00 86.44 104 VAL A CA 1
ATOM 831 C C . VAL A 1 104 ? 8.793 9.376 -4.610 1.00 86.44 104 VAL A C 1
ATOM 833 O O . VAL A 1 104 ? 8.962 10.460 -5.159 1.00 86.44 104 VAL A O 1
ATOM 836 N N . ARG A 1 105 ? 9.059 9.196 -3.308 1.00 83.81 105 ARG A N 1
ATOM 837 C CA . ARG A 1 105 ? 9.434 10.259 -2.356 1.00 83.81 105 ARG A CA 1
ATOM 838 C C . ARG A 1 105 ? 10.605 11.107 -2.852 1.00 83.81 105 ARG A C 1
ATOM 840 O O . ARG A 1 105 ? 10.549 12.321 -2.709 1.00 83.81 105 ARG A O 1
ATOM 847 N N . GLU A 1 106 ? 11.634 10.484 -3.432 1.00 77.44 106 GLU A N 1
ATOM 848 C CA . GLU A 1 106 ? 12.823 11.196 -3.934 1.00 77.44 106 GLU A CA 1
ATOM 849 C C . GLU A 1 106 ? 12.485 12.174 -5.071 1.00 77.44 106 GLU A C 1
ATOM 851 O O . GLU A 1 106 ? 12.999 13.285 -5.088 1.00 77.44 106 GLU A O 1
ATOM 856 N N . PHE A 1 107 ? 11.537 11.818 -5.941 1.00 78.25 107 PHE A N 1
ATOM 857 C CA . PHE A 1 107 ? 11.049 12.677 -7.025 1.00 78.25 107 PHE A CA 1
ATOM 858 C C . PHE A 1 107 ? 10.084 13.745 -6.525 1.00 78.25 107 PHE A C 1
ATOM 860 O O . PHE A 1 107 ? 10.116 14.890 -6.964 1.00 78.25 107 PHE A O 1
ATOM 867 N N . LEU A 1 108 ? 9.209 13.374 -5.588 1.00 75.44 108 LEU A N 1
ATOM 868 C CA . LEU A 1 108 ? 8.209 14.293 -5.060 1.00 75.44 108 LEU A CA 1
ATOM 869 C C . LEU A 1 108 ? 8.817 15.382 -4.181 1.00 75.44 108 LEU A C 1
ATOM 871 O O . LEU A 1 108 ? 8.182 16.424 -4.058 1.00 75.44 108 LEU A O 1
ATOM 875 N N . ASN A 1 109 ? 9.993 15.146 -3.590 1.00 70.94 109 ASN A N 1
ATOM 876 C CA . ASN A 1 109 ? 10.671 16.038 -2.647 1.00 70.94 109 ASN A CA 1
ATOM 877 C C . ASN A 1 109 ? 11.986 16.632 -3.162 1.00 70.94 109 ASN A C 1
ATOM 879 O O . ASN A 1 109 ? 12.672 17.277 -2.375 1.00 70.94 109 ASN A O 1
ATOM 883 N N . ALA A 1 110 ? 12.333 16.434 -4.435 1.00 67.56 110 ALA A N 1
ATOM 884 C CA . ALA A 1 110 ? 13.424 17.182 -5.048 1.00 67.56 110 ALA A CA 1
ATOM 885 C C . ALA A 1 110 ? 13.119 18.691 -4.959 1.00 67.56 110 ALA A C 1
ATOM 887 O O . ALA A 1 110 ? 11.972 19.104 -5.187 1.00 67.56 110 ALA A O 1
ATOM 888 N N . ASP A 1 111 ? 14.114 19.482 -4.551 1.00 58.91 111 ASP A N 1
ATOM 889 C CA . ASP A 1 111 ? 14.015 20.941 -4.521 1.00 58.91 111 ASP A CA 1
ATOM 890 C C . ASP A 1 111 ? 13.887 21.450 -5.966 1.00 58.91 111 ASP A C 1
ATOM 892 O O . ASP A 1 111 ? 14.593 20.990 -6.858 1.00 58.91 111 ASP A O 1
ATOM 896 N N . GLU A 1 112 ? 12.968 22.389 -6.206 1.00 55.44 112 GLU A N 1
ATOM 897 C CA . GLU A 1 112 ? 12.678 22.950 -7.541 1.00 55.44 112 GLU A CA 1
ATOM 898 C C . GLU A 1 112 ? 13.824 23.831 -8.096 1.00 55.44 112 GLU A C 1
ATOM 900 O O . GLU A 1 112 ? 13.701 24.366 -9.193 1.00 55.44 112 GLU A O 1
ATOM 905 N N . ASP A 1 113 ? 14.934 23.965 -7.357 1.00 49.72 113 ASP A N 1
ATOM 906 C CA . ASP A 1 113 ? 16.026 24.916 -7.609 1.00 49.72 113 ASP A CA 1
ATOM 907 C C . ASP A 1 113 ? 17.270 24.307 -8.299 1.00 49.72 113 ASP A C 1
ATOM 909 O O . ASP A 1 113 ? 18.249 25.019 -8.531 1.00 49.72 113 ASP A O 1
ATOM 913 N N . GLU A 1 114 ? 17.277 23.015 -8.649 1.00 47.28 114 GLU A N 1
ATOM 914 C CA . GLU A 1 114 ? 18.303 22.466 -9.548 1.00 47.28 114 GLU A CA 1
ATOM 915 C C . GLU A 1 114 ? 17.790 22.506 -10.993 1.00 47.28 114 GLU A C 1
ATOM 917 O O . GLU A 1 114 ? 16.938 21.713 -11.384 1.00 47.28 114 GLU A O 1
ATOM 922 N N . ASP A 1 115 ? 18.314 23.459 -11.775 1.00 44.09 115 ASP A N 1
ATOM 923 C CA . ASP A 1 115 ? 18.118 23.641 -13.222 1.00 44.09 115 ASP A CA 1
ATOM 924 C C . ASP A 1 115 ? 18.577 22.407 -14.034 1.00 44.09 115 ASP A C 1
ATOM 926 O O . ASP A 1 115 ? 19.567 22.424 -14.772 1.00 44.09 115 ASP A O 1
ATOM 930 N N . GLY A 1 116 ? 17.838 21.313 -13.908 1.00 43.69 116 GLY A N 1
ATOM 931 C CA . GLY A 1 116 ? 17.995 20.087 -14.664 1.00 43.69 116 GLY A CA 1
ATOM 932 C C . GLY A 1 116 ? 16.710 19.281 -14.566 1.00 43.69 116 GLY A C 1
ATOM 933 O O . GLY A 1 116 ? 16.246 18.972 -13.473 1.00 43.69 116 GLY A O 1
ATOM 934 N N . GLU A 1 117 ? 16.126 18.929 -15.716 1.00 42.44 117 GLU A N 1
ATOM 935 C CA . GLU A 1 117 ? 15.180 17.809 -15.792 1.00 42.44 117 GLU A CA 1
ATOM 936 C C . GLU A 1 117 ? 15.753 16.660 -14.946 1.00 42.44 117 GLU A C 1
ATOM 938 O O . GLU A 1 117 ? 16.905 16.279 -15.188 1.00 42.44 117 GLU A O 1
ATOM 943 N N . PRO A 1 118 ? 15.033 16.136 -13.938 1.00 49.59 118 PRO A N 1
ATOM 944 C CA . PRO A 1 118 ? 15.606 15.129 -13.064 1.00 49.59 118 PRO A CA 1
ATOM 945 C C . PRO A 1 118 ? 16.028 13.936 -13.924 1.00 49.59 118 PRO A C 1
ATOM 947 O O . PRO A 1 118 ? 15.195 13.327 -14.603 1.00 49.59 118 PRO A O 1
ATOM 950 N N . GLU A 1 119 ? 17.322 13.604 -13.914 1.00 50.25 119 GLU A N 1
ATOM 951 C CA . GLU A 1 119 ? 17.829 12.334 -14.430 1.00 50.25 119 GLU A CA 1
ATOM 952 C C . GLU A 1 119 ? 17.029 11.208 -13.744 1.00 50.25 119 GLU A C 1
ATOM 954 O O . GLU A 1 119 ? 17.266 10.872 -12.584 1.00 50.25 119 GLU A O 1
ATOM 959 N N . GLY A 1 120 ? 15.994 10.685 -14.413 1.00 57.75 120 GLY A N 1
ATOM 960 C CA . GLY A 1 120 ? 15.020 9.791 -13.772 1.00 57.75 120 GLY A CA 1
ATOM 961 C C . GLY A 1 120 ? 13.569 9.865 -14.258 1.00 57.75 120 GLY A C 1
ATOM 962 O O . GLY A 1 120 ? 12.729 9.184 -13.670 1.00 57.75 120 GLY A O 1
ATOM 963 N N . ASN A 1 121 ? 13.258 10.619 -15.321 1.00 72.12 121 ASN A N 1
ATOM 964 C CA . ASN A 1 121 ? 11.908 10.686 -15.907 1.00 72.12 121 ASN A CA 1
ATOM 965 C C . ASN A 1 121 ? 11.331 9.285 -16.224 1.00 72.12 121 ASN A C 1
ATOM 967 O O . ASN A 1 121 ? 10.228 8.950 -15.792 1.00 72.12 121 ASN A O 1
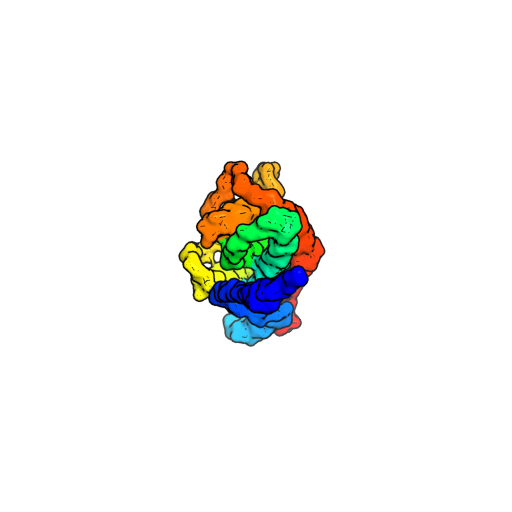ATOM 971 N N . ASP A 1 122 ? 12.129 8.402 -16.833 1.00 84.19 122 ASP A N 1
ATOM 972 C CA . ASP A 1 122 ? 11.698 7.035 -17.164 1.00 84.19 122 ASP A CA 1
ATOM 973 C C . ASP A 1 122 ? 11.426 6.170 -15.922 1.00 84.19 122 ASP A C 1
ATOM 975 O O . ASP A 1 122 ? 10.483 5.370 -15.902 1.00 84.19 122 ASP A O 1
ATOM 979 N N . TYR A 1 123 ? 12.214 6.339 -14.852 1.00 86.69 123 TYR A N 1
ATOM 980 C CA . TYR A 1 123 ? 11.977 5.618 -13.601 1.00 86.69 123 TYR A CA 1
ATOM 981 C C . TYR A 1 123 ? 10.721 6.144 -12.903 1.00 86.69 123 TYR A C 1
ATOM 983 O O . TYR A 1 123 ? 9.893 5.354 -12.449 1.00 86.69 123 TYR A O 1
ATOM 991 N N . PHE A 1 124 ? 10.518 7.462 -12.874 1.00 87.69 124 PHE A N 1
ATOM 992 C CA . PHE A 1 124 ? 9.316 8.055 -12.297 1.00 87.69 124 PHE A CA 1
ATOM 993 C C . PHE A 1 124 ? 8.045 7.641 -13.054 1.00 87.69 124 PHE A C 1
ATOM 995 O O . PHE A 1 124 ? 7.059 7.248 -12.424 1.00 87.69 124 PHE A O 1
ATOM 1002 N N . GLU A 1 125 ? 8.067 7.622 -14.390 1.00 89.75 125 GLU A N 1
ATOM 1003 C CA . GLU A 1 125 ? 6.959 7.087 -15.191 1.00 89.75 125 GLU A CA 1
ATOM 1004 C C . GLU A 1 125 ? 6.740 5.586 -14.945 1.00 89.75 125 GLU A C 1
ATOM 1006 O O . GLU A 1 125 ? 5.597 5.141 -14.809 1.00 89.75 125 GLU A O 1
ATOM 1011 N N . CYS A 1 126 ? 7.807 4.797 -14.777 1.00 91.62 126 CYS A N 1
ATOM 1012 C CA . CYS A 1 126 ? 7.701 3.397 -14.358 1.00 91.62 126 CYS A CA 1
ATOM 1013 C C . CYS A 1 126 ? 6.981 3.254 -13.002 1.00 91.62 126 CYS A C 1
ATOM 1015 O O . CYS A 1 126 ? 6.081 2.417 -12.854 1.00 91.62 126 CYS A O 1
ATOM 1017 N N . LEU A 1 127 ? 7.311 4.094 -12.016 1.00 91.44 127 LEU A N 1
ATOM 1018 C CA . LEU A 1 127 ? 6.645 4.108 -10.709 1.00 91.44 127 LEU A CA 1
ATOM 1019 C C . LEU A 1 127 ? 5.172 4.538 -10.816 1.00 91.44 127 LEU A C 1
ATOM 1021 O O . LEU A 1 127 ? 4.306 3.917 -10.193 1.00 91.44 127 LEU A O 1
ATOM 1025 N N . LYS A 1 128 ? 4.851 5.532 -11.655 1.00 91.00 128 LYS A N 1
ATOM 1026 C CA . LYS A 1 128 ? 3.462 5.937 -11.934 1.00 91.00 128 LYS A CA 1
ATOM 1027 C C . LYS A 1 128 ? 2.654 4.810 -12.570 1.00 91.00 128 LYS A C 1
ATOM 1029 O O . LYS A 1 128 ? 1.538 4.531 -12.130 1.00 91.00 128 LYS A O 1
ATOM 1034 N N . ASN A 1 129 ? 3.223 4.116 -13.552 1.00 93.12 129 ASN A N 1
ATOM 1035 C CA . ASN A 1 129 ? 2.589 2.960 -14.181 1.00 93.12 129 ASN A CA 1
ATOM 1036 C C . ASN A 1 129 ? 2.361 1.826 -13.174 1.00 93.12 129 ASN A C 1
ATOM 1038 O O . ASN A 1 129 ? 1.284 1.232 -13.154 1.00 93.12 129 ASN A O 1
ATOM 1042 N N . SER A 1 130 ? 3.323 1.576 -12.283 1.00 94.50 130 SER A N 1
ATOM 1043 C CA . SER A 1 130 ? 3.173 0.606 -11.192 1.00 94.50 130 SER A CA 1
ATOM 1044 C C . SER A 1 130 ? 1.988 0.953 -10.283 1.00 94.50 130 SER A C 1
ATOM 1046 O O . SER A 1 130 ? 1.141 0.099 -10.005 1.00 94.50 130 SER A O 1
ATOM 1048 N N . ALA A 1 131 ? 1.864 2.221 -9.883 1.00 93.12 131 ALA A N 1
ATOM 1049 C CA . ALA A 1 131 ? 0.750 2.709 -9.073 1.00 93.12 131 ALA A CA 1
ATOM 1050 C C . ALA A 1 131 ? -0.606 2.579 -9.783 1.00 93.12 131 ALA A C 1
ATOM 1052 O O . ALA A 1 131 ? -1.583 2.168 -9.154 1.00 93.12 131 ALA A O 1
ATOM 1053 N N . ASN A 1 132 ? -0.668 2.845 -11.090 1.00 92.00 132 ASN A N 1
ATOM 1054 C CA . ASN A 1 132 ? -1.880 2.661 -11.894 1.00 92.00 132 ASN A CA 1
ATOM 1055 C C . ASN A 1 132 ? -2.301 1.185 -11.972 1.00 92.00 132 ASN A C 1
ATOM 1057 O O . ASN A 1 132 ? -3.485 0.869 -11.817 1.00 92.00 132 ASN A O 1
ATOM 1061 N N . ILE A 1 133 ? -1.341 0.269 -12.151 1.00 93.94 133 ILE A N 1
ATOM 1062 C CA . ILE A 1 133 ? -1.597 -1.179 -12.123 1.00 93.94 133 ILE A CA 1
ATOM 1063 C C . ILE A 1 133 ? -2.099 -1.593 -10.734 1.00 93.94 133 ILE A C 1
ATOM 1065 O O . ILE A 1 133 ? -3.103 -2.298 -10.634 1.00 93.94 133 ILE A O 1
ATOM 1069 N N . THR A 1 134 ? -1.464 -1.113 -9.655 1.00 94.94 134 THR A N 1
ATOM 1070 C CA . THR A 1 134 ? -1.908 -1.401 -8.280 1.00 94.94 134 THR A CA 1
ATOM 1071 C C . THR A 1 134 ? -3.330 -0.895 -8.047 1.00 94.94 134 THR A C 1
ATOM 1073 O O . THR A 1 134 ? -4.164 -1.651 -7.554 1.00 94.94 134 THR A O 1
ATOM 1076 N N . SER A 1 135 ? -3.624 0.349 -8.436 1.00 92.69 135 SER A N 1
ATOM 1077 C CA . SER A 1 135 ? -4.952 0.963 -8.317 1.00 92.69 135 SER A CA 1
ATOM 1078 C C . SER A 1 135 ? -6.009 0.126 -9.040 1.00 92.69 135 SER A C 1
ATOM 1080 O O . SER A 1 135 ? -7.001 -0.274 -8.438 1.00 92.69 135 SER A O 1
ATOM 1082 N N . SER A 1 136 ? -5.737 -0.259 -10.290 1.00 91.00 136 SER A N 1
ATOM 1083 C CA . SER A 1 136 ? -6.636 -1.091 -11.100 1.00 91.00 136 SER A CA 1
ATOM 1084 C C . SER A 1 136 ? -6.905 -2.461 -10.464 1.00 91.00 136 SER A C 1
ATOM 1086 O O . SER A 1 136 ? -8.051 -2.914 -10.408 1.00 91.00 136 SER A O 1
ATOM 1088 N N . LEU A 1 137 ? -5.862 -3.121 -9.945 1.00 92.25 137 LEU A N 1
ATOM 1089 C CA . LEU A 1 137 ? -5.991 -4.418 -9.278 1.00 92.25 137 LEU A CA 1
ATOM 1090 C C . LEU A 1 137 ? -6.816 -4.312 -7.994 1.00 92.25 137 LEU A C 1
ATOM 1092 O O . LEU A 1 137 ? -7.724 -5.123 -7.801 1.00 92.25 137 LEU A O 1
ATOM 1096 N N . LEU A 1 138 ? -6.553 -3.302 -7.159 1.00 91.81 138 LEU A N 1
ATOM 1097 C CA . LEU A 1 138 ? -7.340 -3.034 -5.955 1.00 91.81 138 LEU A CA 1
ATOM 1098 C C . LEU A 1 138 ? -8.811 -2.775 -6.329 1.00 91.81 138 LEU A C 1
ATOM 1100 O O . LEU A 1 138 ? -9.686 -3.480 -5.834 1.00 91.81 138 LEU A O 1
ATOM 1104 N N . SER A 1 139 ? -9.083 -1.862 -7.268 1.00 88.81 139 SER A N 1
ATOM 1105 C CA . SER A 1 139 ? -10.442 -1.488 -7.698 1.00 88.81 139 SER A CA 1
ATOM 1106 C C . SER A 1 139 ? -11.252 -2.662 -8.227 1.00 88.81 139 SER A C 1
ATOM 1108 O O . SER A 1 139 ? -12.461 -2.722 -8.023 1.00 88.81 139 SER A O 1
ATOM 1110 N N . SER A 1 140 ? -10.595 -3.632 -8.866 1.00 89.62 140 SER A N 1
ATOM 1111 C CA . SER A 1 140 ? -11.261 -4.833 -9.380 1.00 89.62 140 SER A CA 1
ATOM 1112 C C . SER A 1 140 ? -11.685 -5.837 -8.295 1.00 89.62 140 SER A C 1
ATOM 1114 O O . SER A 1 140 ? -12.418 -6.782 -8.594 1.00 89.62 140 SER A O 1
ATOM 1116 N N . LYS A 1 141 ? -11.201 -5.680 -7.055 1.00 90.38 141 LYS A N 1
ATOM 1117 C CA . LYS A 1 141 ? -11.370 -6.652 -5.960 1.00 90.38 141 LYS A CA 1
ATOM 1118 C C . LYS A 1 141 ? -11.951 -6.062 -4.673 1.00 90.38 141 LYS A C 1
ATOM 1120 O O . LYS A 1 141 ? -12.422 -6.834 -3.839 1.00 90.38 141 LYS A O 1
ATOM 1125 N N . THR A 1 142 ? -11.905 -4.744 -4.487 1.00 86.81 142 THR A N 1
ATOM 1126 C CA . THR A 1 1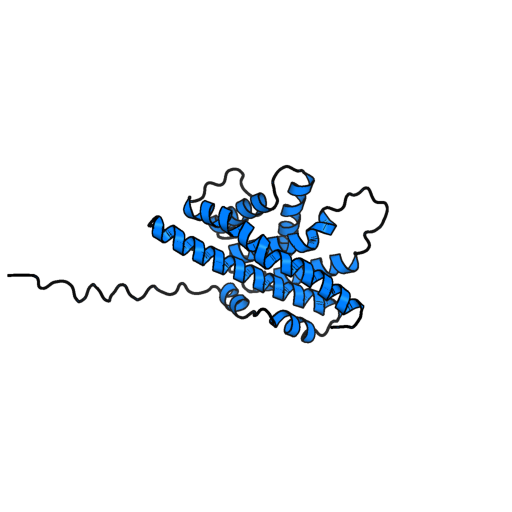42 ? -12.446 -4.071 -3.299 1.00 86.81 142 THR A CA 1
ATOM 1127 C C . THR A 1 142 ? -13.969 -4.003 -3.312 1.00 86.81 142 THR A C 1
ATOM 1129 O O . THR A 1 142 ? -14.595 -3.862 -4.360 1.00 86.81 142 THR A O 1
ATOM 1132 N N . GLY A 1 143 ? -14.576 -4.015 -2.123 1.00 76.62 143 GLY A N 1
ATOM 1133 C CA . GLY A 1 143 ? -16.023 -3.814 -1.955 1.00 76.62 143 GLY A CA 1
ATOM 1134 C C . GLY A 1 143 ? -16.520 -2.369 -2.138 1.00 76.62 143 GLY A C 1
ATOM 1135 O O . GLY A 1 143 ? -17.717 -2.124 -2.009 1.00 76.62 143 GLY A O 1
ATOM 1136 N N . PHE A 1 144 ? -15.629 -1.410 -2.408 1.00 80.94 144 PHE A N 1
ATOM 1137 C CA . PHE A 1 144 ? -15.948 0.011 -2.572 1.00 80.94 144 PHE A CA 1
ATOM 1138 C C . PHE A 1 144 ? -15.430 0.563 -3.903 1.00 80.94 144 PHE A C 1
ATOM 1140 O O . PHE A 1 144 ? -14.455 0.066 -4.464 1.00 80.94 144 PHE A O 1
ATOM 1147 N N . ALA A 1 145 ? -16.084 1.620 -4.393 1.00 80.12 145 ALA A N 1
ATOM 1148 C CA . ALA A 1 145 ? -15.673 2.317 -5.605 1.00 80.12 145 ALA A CA 1
ATOM 1149 C C . ALA A 1 145 ? -14.438 3.189 -5.337 1.00 80.12 145 ALA A C 1
ATOM 1151 O O . ALA A 1 145 ? -14.450 4.032 -4.435 1.00 80.12 145 ALA A O 1
ATOM 1152 N N . MET A 1 146 ? -13.400 3.028 -6.154 1.00 77.19 146 MET A N 1
ATOM 1153 C CA . MET A 1 146 ? -12.210 3.876 -6.136 1.00 77.19 146 MET A CA 1
ATOM 1154 C C . MET A 1 146 ? -12.071 4.619 -7.464 1.00 77.19 146 MET A C 1
ATOM 1156 O O . MET A 1 146 ? -12.117 3.982 -8.512 1.00 77.19 146 MET A O 1
ATOM 1160 N N . PRO A 1 147 ? -11.883 5.950 -7.445 1.00 76.75 147 PRO A N 1
ATOM 1161 C CA . PRO A 1 147 ? -11.370 6.670 -8.604 1.00 76.75 147 PRO A CA 1
ATOM 1162 C C . PRO A 1 147 ? -9.999 6.121 -9.006 1.00 76.75 147 PRO A C 1
ATOM 1164 O O . PRO A 1 147 ? -9.164 5.883 -8.132 1.00 76.75 147 PRO A O 1
ATOM 1167 N N . ASP A 1 148 ? -9.748 5.996 -10.308 1.00 70.25 148 ASP A N 1
ATOM 1168 C CA . ASP A 1 148 ? -8.508 5.411 -10.841 1.00 70.25 148 ASP A CA 1
ATOM 1169 C C . ASP A 1 148 ? -7.243 6.113 -10.317 1.00 70.25 148 ASP A C 1
ATOM 1171 O O . ASP A 1 148 ? -6.237 5.465 -10.024 1.00 70.25 148 ASP A O 1
ATOM 1175 N N . ASP A 1 149 ? -7.321 7.432 -10.108 1.00 78.81 149 ASP A N 1
ATOM 1176 C CA . ASP A 1 149 ? -6.216 8.269 -9.634 1.00 78.81 149 ASP A CA 1
ATOM 1177 C C . ASP A 1 149 ? -6.086 8.370 -8.104 1.00 78.81 149 ASP A C 1
ATOM 1179 O O . ASP A 1 149 ? -5.176 9.038 -7.599 1.00 78.81 149 ASP A O 1
ATOM 1183 N N . LEU A 1 150 ? -6.972 7.719 -7.342 1.00 83.38 150 LEU A N 1
ATOM 1184 C CA . LEU A 1 150 ? -7.032 7.887 -5.891 1.00 83.38 150 LEU A CA 1
ATOM 1185 C C . LEU A 1 150 ? -5.754 7.406 -5.204 1.00 83.38 150 LEU A C 1
ATOM 1187 O O . LEU A 1 150 ? -5.292 8.060 -4.271 1.00 83.38 150 LEU A O 1
ATOM 1191 N N . LEU A 1 151 ? -5.184 6.288 -5.658 1.00 87.94 151 LEU A N 1
ATOM 1192 C CA . LEU A 1 151 ? -3.963 5.737 -5.076 1.00 87.94 151 LEU A CA 1
ATOM 1193 C C . LEU A 1 151 ? -2.784 6.700 -5.257 1.00 87.94 151 LEU A C 1
ATOM 1195 O O . LEU A 1 151 ? -2.107 7.022 -4.287 1.00 87.94 151 LEU A O 1
ATOM 1199 N N . MET A 1 152 ? -2.600 7.239 -6.465 1.00 85.38 152 MET A N 1
ATOM 1200 C CA . MET A 1 152 ? -1.537 8.208 -6.741 1.00 85.38 152 MET A CA 1
ATOM 1201 C C . MET A 1 152 ? -1.738 9.507 -5.953 1.00 85.38 152 MET A C 1
ATOM 1203 O O . MET A 1 152 ? -0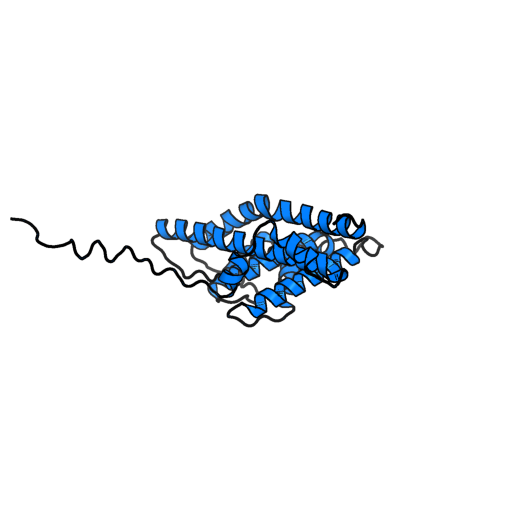.817 9.987 -5.294 1.00 85.38 152 MET A O 1
ATOM 1207 N N . LYS A 1 153 ? -2.963 10.053 -5.936 1.00 85.50 153 LYS A N 1
ATOM 1208 C CA . LYS A 1 153 ? -3.294 11.230 -5.114 1.00 85.50 153 LYS A CA 1
ATOM 1209 C C . LYS A 1 153 ? -3.013 10.988 -3.635 1.00 85.50 153 LYS A C 1
ATOM 1211 O O . LYS A 1 153 ? -2.551 11.896 -2.948 1.00 85.50 153 LYS A O 1
ATOM 1216 N N . ARG A 1 154 ? -3.291 9.778 -3.142 1.00 87.31 154 ARG A N 1
ATOM 1217 C CA . ARG A 1 154 ? -3.008 9.386 -1.760 1.00 87.31 154 ARG A CA 1
ATOM 1218 C C . ARG A 1 154 ? -1.508 9.361 -1.488 1.00 87.31 154 ARG A C 1
ATOM 1220 O O . ARG A 1 154 ? -1.091 9.942 -0.493 1.00 87.31 154 ARG A O 1
ATOM 1227 N N . SER A 1 155 ? -0.716 8.761 -2.374 1.00 87.31 155 SER A N 1
ATOM 1228 C CA . SER A 1 155 ? 0.745 8.738 -2.260 1.00 87.31 155 SER A CA 1
ATOM 1229 C C . SER A 1 155 ? 1.344 10.149 -2.257 1.00 87.31 155 SER A C 1
ATOM 1231 O O . SER A 1 155 ? 2.179 10.457 -1.411 1.00 87.31 155 SER A O 1
ATOM 1233 N N . ILE A 1 156 ? 0.864 11.041 -3.131 1.00 82.44 156 ILE A N 1
ATOM 1234 C CA . ILE A 1 156 ? 1.298 12.449 -3.178 1.00 82.44 156 ILE A CA 1
ATOM 1235 C C . ILE A 1 156 ? 0.889 13.210 -1.907 1.00 82.44 156 ILE A C 1
ATOM 1237 O O . ILE A 1 156 ? 1.632 14.052 -1.411 1.00 82.44 156 ILE A O 1
ATOM 1241 N N . ALA A 1 157 ? -0.274 12.909 -1.324 1.00 81.81 157 ALA A N 1
ATOM 1242 C CA . ALA A 1 157 ? -0.718 13.578 -0.102 1.00 81.81 157 ALA A CA 1
ATOM 1243 C C . ALA A 1 157 ? 0.227 13.352 1.095 1.00 81.81 157 ALA A C 1
ATOM 1245 O O . ALA A 1 157 ? 0.238 14.176 2.009 1.00 81.81 157 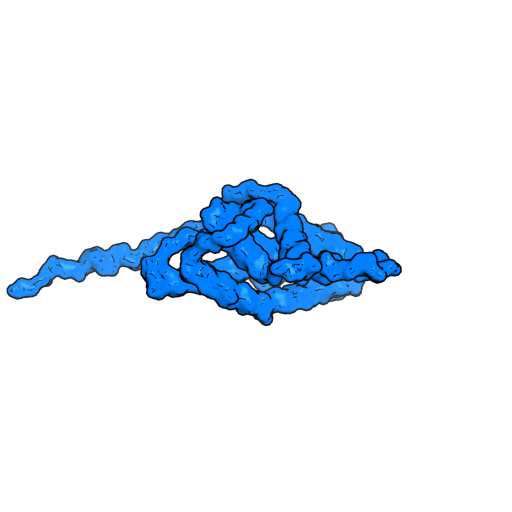ALA A O 1
ATOM 1246 N N . TYR A 1 158 ? 1.016 12.271 1.098 1.00 81.31 158 TYR A N 1
ATOM 1247 C CA . TYR A 1 158 ? 2.044 12.045 2.116 1.00 81.31 158 TYR A CA 1
ATOM 1248 C C . TYR A 1 158 ? 3.301 12.910 1.897 1.00 81.31 158 TYR A C 1
ATOM 1250 O O . TYR A 1 158 ? 3.935 13.285 2.879 1.00 81.31 158 TYR A O 1
ATOM 1258 N N . SER A 1 159 ? 3.639 13.284 0.653 1.00 72.00 159 SER A N 1
ATOM 1259 C CA . SER A 1 159 ? 4.810 14.131 0.356 1.00 72.00 159 SER A CA 1
ATOM 1260 C C . SER A 1 159 ? 4.561 15.618 0.611 1.00 72.00 159 SER A C 1
ATOM 1262 O O . SER A 1 159 ? 5.452 16.323 1.078 1.00 72.00 159 SER A O 1
ATOM 1264 N N . TYR A 1 160 ? 3.339 16.102 0.357 1.00 69.38 160 TYR A N 1
ATOM 1265 C CA . TYR A 1 160 ? 2.979 17.513 0.541 1.00 69.38 160 TYR A CA 1
ATOM 1266 C C . TYR A 1 160 ? 3.270 18.012 1.968 1.00 69.38 160 TYR A C 1
ATOM 1268 O O . TYR A 1 160 ? 3.831 19.087 2.156 1.00 69.38 160 TYR A O 1
ATOM 1276 N N . GLU A 1 161 ? 2.953 17.208 2.983 1.00 65.25 161 GLU A N 1
ATOM 1277 C CA . GLU A 1 161 ? 3.174 17.579 4.389 1.00 65.25 161 GLU A CA 1
ATOM 1278 C C . GLU A 1 161 ? 4.658 17.572 4.775 1.00 65.25 161 GLU A C 1
ATOM 1280 O O . GLU A 1 161 ? 5.078 18.362 5.623 1.00 65.25 161 GLU A O 1
ATOM 1285 N N . GLU A 1 162 ? 5.455 16.720 4.124 1.00 65.31 162 GLU A N 1
ATOM 1286 C CA . GLU A 1 162 ? 6.903 16.676 4.303 1.00 65.31 162 GLU A CA 1
ATOM 1287 C C . GLU A 1 162 ? 7.553 17.965 3.791 1.00 65.31 162 GLU A C 1
ATOM 1289 O O . GLU A 1 162 ? 8.326 18.591 4.520 1.00 65.31 162 GLU A O 1
ATOM 1294 N N . LYS A 1 163 ? 7.160 18.417 2.589 1.00 64.75 163 LYS A N 1
ATOM 1295 C CA . LYS A 1 163 ? 7.573 19.715 2.032 1.00 64.75 163 LYS A CA 1
ATOM 1296 C C . LYS A 1 163 ? 7.131 20.879 2.914 1.00 64.75 163 LYS A C 1
ATOM 1298 O O . LYS A 1 163 ? 7.913 21.785 3.191 1.00 64.75 163 LYS A O 1
ATOM 1303 N N . CYS A 1 164 ? 5.893 20.842 3.406 1.00 64.88 164 CYS A N 1
ATOM 1304 C CA . CYS A 1 164 ? 5.359 21.880 4.284 1.00 64.88 164 CYS A CA 1
ATOM 1305 C C . CYS A 1 164 ? 5.888 21.809 5.732 1.00 64.88 164 CYS A C 1
ATOM 1307 O O . CYS A 1 164 ? 5.569 22.699 6.520 1.00 64.88 164 CYS A O 1
ATOM 1309 N N . LYS A 1 165 ? 6.674 20.779 6.099 1.00 62.16 165 LYS A N 1
ATOM 1310 C CA . LYS A 1 165 ? 7.180 20.498 7.463 1.00 62.16 165 LYS A CA 1
ATOM 1311 C C . LYS A 1 165 ? 6.096 20.504 8.550 1.00 62.16 165 LYS A C 1
ATOM 1313 O O . LYS A 1 165 ? 6.396 20.724 9.723 1.00 62.16 165 LYS A O 1
ATOM 1318 N N . ALA A 1 166 ? 4.838 20.291 8.174 1.00 62.12 166 ALA A N 1
ATOM 1319 C CA . ALA A 1 166 ? 3.707 20.459 9.079 1.00 62.12 166 ALA A CA 1
ATOM 1320 C C . ALA A 1 166 ? 3.492 19.218 9.953 1.00 62.12 166 ALA A C 1
ATOM 1322 O O . ALA A 1 166 ? 3.202 19.341 11.141 1.00 62.12 166 ALA A O 1
ATOM 1323 N N . VAL A 1 167 ? 3.649 18.028 9.366 1.00 70.62 167 VAL A N 1
ATOM 1324 C CA . VAL A 1 167 ? 3.417 16.728 10.004 1.00 70.62 167 VAL A CA 1
ATOM 1325 C C . VAL A 1 167 ? 4.348 15.693 9.368 1.00 70.62 167 VAL A C 1
ATOM 1327 O O . VAL A 1 167 ? 4.647 15.771 8.176 1.00 70.62 167 VAL A O 1
ATOM 1330 N N . ARG A 1 168 ? 4.808 14.705 10.144 1.00 79.94 168 ARG A N 1
ATOM 1331 C CA . ARG A 1 168 ? 5.590 13.588 9.595 1.00 79.94 168 ARG A CA 1
ATOM 1332 C C . ARG A 1 168 ? 4.718 12.729 8.654 1.00 79.94 168 ARG A C 1
ATOM 1334 O O . ARG A 1 168 ? 3.564 12.463 9.005 1.00 79.94 168 ARG A O 1
ATOM 1341 N N . PRO A 1 169 ? 5.219 12.255 7.498 1.00 82.62 169 PRO A N 1
ATOM 1342 C CA . PRO A 1 169 ? 4.457 11.405 6.571 1.00 82.62 169 PRO A CA 1
ATOM 1343 C C . PRO A 1 169 ? 3.773 10.208 7.247 1.00 82.62 169 PRO A C 1
ATOM 1345 O O . PRO A 1 169 ? 2.633 9.873 6.928 1.00 82.62 169 PRO A O 1
ATOM 1348 N N . GLU A 1 170 ? 4.434 9.617 8.239 1.00 86.88 170 GLU A N 1
ATOM 1349 C CA . GLU A 1 170 ? 3.961 8.483 9.033 1.00 86.88 170 GLU A CA 1
ATOM 1350 C C . GLU A 1 170 ? 2.740 8.840 9.890 1.00 86.88 170 GLU A C 1
ATOM 1352 O O . GLU A 1 170 ? 1.806 8.051 10.026 1.00 86.88 170 GLU A O 1
ATOM 1357 N N . GLU A 1 171 ? 2.706 10.053 10.439 1.00 85.88 171 GLU A N 1
ATOM 1358 C CA . GLU A 1 171 ? 1.573 10.551 11.219 1.00 85.88 171 GLU A CA 1
ATOM 1359 C C . GLU A 1 171 ? 0.378 10.860 10.306 1.00 85.88 171 GLU A C 1
ATOM 1361 O O . GLU A 1 171 ? -0.771 10.558 10.642 1.00 85.88 171 GLU A O 1
ATOM 1366 N N . LYS A 1 172 ? 0.626 11.380 9.098 1.00 85.50 172 LYS A N 1
ATOM 1367 C CA . LYS A 1 172 ? -0.426 11.551 8.086 1.00 85.50 172 LYS A CA 1
ATOM 1368 C C . LYS A 1 172 ? -0.992 10.205 7.635 1.00 85.50 172 LYS A C 1
ATOM 1370 O O . LYS A 1 172 ? -2.213 10.067 7.526 1.00 85.50 172 LYS A O 1
ATOM 1375 N N . PHE A 1 173 ? -0.120 9.226 7.402 1.00 90.12 173 PHE A N 1
ATOM 1376 C CA . PHE A 1 173 ? -0.503 7.852 7.099 1.00 90.12 173 PHE A CA 1
ATOM 1377 C C . PHE A 1 173 ? -1.340 7.247 8.225 1.00 90.12 173 PHE A C 1
ATOM 1379 O O . PHE A 1 173 ? -2.433 6.760 7.953 1.00 90.12 173 PHE A O 1
ATOM 1386 N N . ALA A 1 174 ? -0.908 7.366 9.482 1.00 90.69 174 ALA A N 1
ATOM 1387 C CA . ALA A 1 174 ? -1.664 6.901 10.641 1.00 90.69 174 ALA A CA 1
ATOM 1388 C C . ALA A 1 174 ? -3.073 7.516 10.702 1.00 90.69 174 ALA A C 1
ATOM 1390 O O . ALA A 1 174 ? -4.058 6.795 10.859 1.00 90.69 174 ALA A O 1
ATOM 1391 N N . ASN A 1 175 ? -3.190 8.834 10.521 1.00 88.25 175 ASN A N 1
ATOM 1392 C CA . ASN A 1 175 ? -4.479 9.526 10.556 1.00 88.25 175 ASN A CA 1
ATOM 1393 C C . ASN A 1 175 ? -5.415 9.079 9.422 1.00 88.25 175 ASN A C 1
ATOM 1395 O O . ASN A 1 175 ? -6.599 8.820 9.653 1.00 88.25 175 ASN A O 1
ATOM 1399 N N . LEU A 1 176 ? -4.891 8.936 8.204 1.00 89.12 176 LEU A N 1
ATOM 1400 C CA . LEU A 1 176 ? -5.666 8.445 7.065 1.00 89.12 176 LEU A CA 1
ATOM 1401 C C . LEU A 1 176 ? -6.067 6.983 7.238 1.00 89.12 176 LEU A C 1
ATOM 1403 O O . LEU A 1 176 ? -7.229 6.655 7.031 1.00 89.12 176 LEU A O 1
ATOM 1407 N N . LEU A 1 177 ? -5.159 6.138 7.721 1.00 92.12 177 LEU A N 1
ATOM 1408 C CA . LEU A 1 177 ? -5.441 4.746 8.037 1.00 92.12 177 LEU A CA 1
ATOM 1409 C C . LEU A 1 177 ? -6.581 4.625 9.052 1.00 92.12 177 LEU A C 1
ATOM 1411 O O . LEU A 1 177 ? -7.547 3.907 8.800 1.00 92.12 177 LEU A O 1
ATOM 1415 N N . ILE A 1 178 ? -6.526 5.373 10.159 1.00 91.25 178 ILE A N 1
ATOM 1416 C CA . ILE A 1 178 ? -7.603 5.391 11.159 1.00 91.25 178 ILE A CA 1
ATOM 1417 C C . ILE A 1 178 ? -8.918 5.857 10.522 1.00 91.25 178 ILE A C 1
ATOM 1419 O O . ILE A 1 178 ? -9.947 5.202 10.700 1.00 91.25 178 ILE A O 1
ATOM 1423 N N . SER A 1 179 ? -8.897 6.955 9.760 1.00 89.25 179 SER A N 1
ATOM 1424 C CA . SER A 1 179 ? -10.096 7.489 9.105 1.00 89.25 179 SER A CA 1
ATOM 1425 C C . SER A 1 179 ? -10.723 6.484 8.136 1.00 89.25 179 SER A C 1
ATOM 1427 O O . SER A 1 179 ? -11.948 6.335 8.103 1.00 89.25 179 SER A O 1
ATOM 1429 N N . SER A 1 180 ? -9.897 5.808 7.343 1.00 90.00 180 SER A N 1
ATOM 1430 C CA . SER A 1 180 ? -10.328 4.824 6.354 1.00 90.00 180 SER A CA 1
ATOM 1431 C C . SER A 1 180 ? -10.871 3.570 7.036 1.00 90.00 180 SER A C 1
ATOM 1433 O O . SER A 1 180 ? -11.903 3.042 6.627 1.00 90.00 180 SER A O 1
ATOM 1435 N N . MET A 1 181 ? -10.263 3.146 8.150 1.00 90.62 181 MET A N 1
ATOM 1436 C CA . MET A 1 181 ? -10.786 2.044 8.957 1.00 90.62 181 MET A CA 1
ATOM 1437 C C . MET A 1 181 ? -12.149 2.371 9.586 1.00 90.62 181 MET A C 1
ATOM 1439 O O . MET A 1 181 ? -13.053 1.542 9.556 1.00 90.62 181 MET A O 1
ATOM 1443 N N . GLN A 1 182 ? -12.325 3.574 10.135 1.00 87.69 182 GLN A N 1
ATOM 1444 C CA . GLN A 1 182 ? -13.577 3.970 10.795 1.00 87.69 182 GLN A CA 1
ATOM 1445 C C . GLN A 1 182 ? -14.739 4.181 9.820 1.00 87.69 182 GLN A C 1
ATOM 1447 O O . GLN A 1 182 ? -15.884 3.894 10.155 1.00 87.69 182 GLN A O 1
ATOM 1452 N N . SER A 1 183 ? -14.454 4.694 8.625 1.00 86.12 183 SER A N 1
ATOM 1453 C CA . SER A 1 183 ? -15.475 4.949 7.602 1.00 86.12 183 SER A CA 1
ATOM 1454 C C . SER A 1 183 ? -15.764 3.740 6.709 1.00 86.12 183 SER A C 1
ATOM 1456 O O . SER A 1 183 ? -16.748 3.754 5.971 1.00 86.12 183 SER A O 1
ATOM 1458 N N . GLY A 1 184 ? -14.916 2.706 6.746 1.00 85.81 184 GLY A N 1
ATOM 1459 C CA . GLY A 1 184 ? -15.035 1.527 5.889 1.00 85.81 184 GLY A CA 1
ATOM 1460 C C . GLY A 1 184 ? -14.711 1.788 4.413 1.00 85.81 184 GLY A C 1
ATOM 1461 O O . GLY A 1 184 ? -15.022 0.948 3.571 1.00 85.81 184 GLY A O 1
ATOM 1462 N N . SER A 1 185 ? -14.105 2.935 4.087 1.00 85.56 185 SER A N 1
ATOM 1463 C CA . SER A 1 185 ? -13.599 3.249 2.745 1.00 85.56 185 SER A CA 1
ATOM 1464 C C . SER A 1 185 ? -12.480 4.300 2.800 1.00 85.56 185 SER A C 1
ATOM 1466 O O . SER A 1 185 ? -12.436 5.090 3.741 1.00 85.56 185 SER A O 1
ATOM 1468 N N . PRO A 1 186 ? -11.582 4.374 1.804 1.00 83.69 186 PRO A N 1
ATOM 1469 C CA . PRO A 1 186 ? -10.573 5.426 1.740 1.00 83.69 186 PRO A CA 1
ATOM 1470 C C . PRO A 1 186 ? -11.184 6.836 1.713 1.00 83.69 186 PRO A C 1
ATOM 1472 O O . PRO A 1 186 ? -11.900 7.207 0.778 1.00 83.69 186 PRO A O 1
ATOM 1475 N N . THR A 1 187 ? -10.888 7.667 2.717 1.00 72.38 187 THR A N 1
ATOM 1476 C CA . THR A 1 187 ? -11.507 8.999 2.843 1.00 72.38 187 THR A CA 1
ATOM 1477 C C . THR A 1 187 ? -10.728 10.069 2.088 1.00 72.38 187 THR A C 1
ATOM 1479 O O . THR A 1 187 ? -9.522 10.215 2.241 1.00 72.38 187 THR A O 1
ATOM 1482 N N . LYS A 1 188 ? -11.392 10.909 1.281 1.00 67.06 188 LYS A N 1
ATOM 1483 C CA . LYS A 1 188 ? -10.711 11.963 0.490 1.00 67.06 188 LYS A CA 1
ATOM 1484 C C . LYS A 1 188 ? -9.919 12.975 1.332 1.00 67.06 188 LYS A C 1
ATOM 1486 O O . LYS A 1 188 ? -8.992 13.592 0.819 1.00 67.06 188 LYS A O 1
ATOM 1491 N N . ARG A 1 189 ? -10.278 13.165 2.603 1.00 64.19 189 ARG A N 1
ATOM 1492 C CA . ARG A 1 189 ? -9.607 14.077 3.537 1.00 64.19 189 ARG A CA 1
ATOM 1493 C C . ARG A 1 189 ? -9.405 13.364 4.864 1.00 64.19 189 ARG A C 1
ATOM 1495 O O . ARG A 1 189 ? -10.327 12.705 5.326 1.00 64.19 189 ARG A O 1
ATOM 1502 N N . SER A 1 190 ? -8.242 13.568 5.478 1.00 59.44 190 SER A N 1
ATOM 1503 C CA . SER A 1 190 ? -8.042 13.221 6.884 1.00 59.44 190 SER A CA 1
ATOM 1504 C C . SER A 1 190 ? -8.799 14.237 7.738 1.00 59.44 190 SER A C 1
ATOM 1506 O O . SER A 1 190 ? -8.480 15.427 7.645 1.00 59.44 190 SER A O 1
ATOM 1508 N N . PRO A 1 191 ? -9.774 13.830 8.565 1.00 60.28 191 PRO A N 1
ATOM 1509 C CA . PRO A 1 191 ? -10.259 14.696 9.628 1.00 60.28 191 PRO A CA 1
ATOM 1510 C C . PRO A 1 191 ? -9.092 15.061 10.556 1.00 60.28 191 PRO A C 1
ATOM 1512 O O . PRO A 1 191 ? -8.215 14.235 10.813 1.00 60.28 191 PRO A O 1
ATOM 1515 N N . VAL A 1 192 ? -9.064 16.296 11.050 1.00 57.06 192 VAL A N 1
ATOM 1516 C CA . VAL A 1 192 ? -8.167 16.689 12.147 1.00 57.06 192 VAL A CA 1
ATOM 1517 C C . VAL A 1 192 ? -8.800 16.211 13.456 1.00 57.06 192 VAL A C 1
ATOM 1519 O O . VAL A 1 192 ? -10.002 16.388 13.644 1.00 57.06 192 VAL A O 1
ATOM 1522 N N . GLY A 1 193 ? -8.013 15.614 14.357 1.00 58.47 193 GLY A N 1
ATOM 1523 C CA . GLY A 1 193 ? -8.486 15.229 15.695 1.00 58.47 193 GLY A CA 1
ATOM 1524 C C . GLY A 1 193 ? -9.316 13.943 15.747 1.00 58.47 193 GLY A C 1
ATOM 1525 O O . GLY A 1 193 ? -10.254 13.851 16.538 1.00 58.47 193 GLY A O 1
ATOM 1526 N N . ILE A 1 194 ? -8.999 12.953 14.906 1.00 63.84 194 ILE A N 1
ATOM 1527 C CA . ILE A 1 194 ? -9.715 11.672 14.884 1.00 63.84 194 ILE A CA 1
ATOM 1528 C C . ILE A 1 194 ? -9.581 10.974 16.242 1.00 63.84 194 ILE A C 1
ATOM 1530 O O . ILE A 1 194 ? -8.499 10.532 16.627 1.00 63.84 194 ILE A O 1
ATOM 1534 N N . GLN A 1 195 ? -10.698 10.829 16.954 1.00 71.44 195 GLN A N 1
ATOM 1535 C CA . GLN A 1 195 ? -10.764 9.956 18.119 1.00 71.44 195 GLN A CA 1
ATOM 1536 C C . GLN A 1 195 ? -10.913 8.512 17.644 1.00 71.44 195 GLN A C 1
ATOM 1538 O O . GLN A 1 195 ? -11.855 8.163 16.935 1.00 71.44 195 GLN A O 1
ATOM 1543 N N . SER A 1 196 ? -9.974 7.663 18.039 1.00 80.75 196 SER A N 1
ATOM 1544 C CA . SER A 1 196 ? -10.016 6.221 17.812 1.00 80.75 196 SER A CA 1
ATOM 1545 C C . SER A 1 196 ? -9.813 5.479 19.124 1.00 80.75 196 SER A C 1
ATOM 1547 O O . SER A 1 196 ? -9.404 6.060 20.128 1.00 80.75 196 SER A O 1
ATOM 1549 N N . SER A 1 197 ? -10.153 4.191 19.146 1.00 84.44 197 SER A N 1
ATOM 1550 C CA . SER A 1 197 ? -9.974 3.375 20.346 1.00 84.44 197 SER A CA 1
ATOM 1551 C C . SER A 1 197 ? -8.492 3.292 20.725 1.00 84.44 197 SER A C 1
ATOM 1553 O O . SER A 1 197 ? -7.652 3.127 19.836 1.00 84.44 197 SER A O 1
ATOM 1555 N N . LEU A 1 198 ? -8.183 3.299 22.024 1.00 87.00 198 LEU A N 1
ATOM 1556 C CA . LEU A 1 198 ? -6.815 3.151 22.529 1.00 87.00 198 LEU A CA 1
ATOM 1557 C C . LEU A 1 198 ? -6.071 1.925 21.942 1.00 87.00 198 LEU A C 1
ATOM 1559 O O . LEU A 1 198 ? -4.935 2.106 21.505 1.00 87.00 198 LEU A O 1
ATOM 1563 N N . PRO A 1 199 ? -6.677 0.718 21.825 1.00 90.38 199 PRO A N 1
ATOM 1564 C CA . PRO A 1 199 ? -6.043 -0.419 21.151 1.00 90.38 199 PRO A CA 1
ATOM 1565 C C . PRO A 1 199 ? -5.551 -0.106 19.736 1.00 90.38 199 PRO A C 1
ATOM 1567 O O . PRO A 1 199 ? -4.405 -0.398 19.401 1.00 90.38 199 PRO A O 1
ATOM 1570 N N . LEU A 1 200 ? -6.394 0.534 18.922 1.00 90.50 200 LEU A N 1
ATOM 1571 C CA . LEU A 1 200 ? -6.053 0.899 17.548 1.00 90.50 200 LEU A CA 1
ATOM 1572 C C . LEU A 1 200 ? -4.903 1.910 17.495 1.00 90.50 200 LEU A C 1
ATOM 1574 O O . LEU A 1 200 ? -3.981 1.733 16.703 1.00 90.50 200 LEU A O 1
ATOM 1578 N N . GLN A 1 201 ? -4.927 2.930 18.359 1.00 89.62 201 GLN A N 1
ATOM 1579 C CA . GLN A 1 201 ? -3.857 3.930 18.437 1.00 89.62 201 GLN A CA 1
ATOM 1580 C C . GLN A 1 201 ? -2.513 3.292 18.793 1.00 89.62 201 GLN A C 1
ATOM 1582 O O . GLN A 1 201 ? -1.522 3.538 18.110 1.00 89.62 201 GLN A O 1
ATOM 1587 N N . LEU A 1 202 ? -2.492 2.425 19.811 1.00 89.75 202 LEU A N 1
ATOM 1588 C CA . LEU A 1 202 ? -1.285 1.712 20.233 1.00 89.75 202 LEU A CA 1
ATOM 1589 C C . LEU A 1 202 ? -0.737 0.812 19.121 1.00 89.75 202 LEU A C 1
ATOM 1591 O O . LEU A 1 202 ? 0.470 0.810 18.871 1.00 89.75 202 LEU A O 1
ATOM 1595 N N . CYS A 1 203 ? -1.614 0.075 18.433 1.00 93.12 203 CYS A N 1
ATOM 1596 C CA . CYS A 1 203 ? -1.210 -0.808 17.341 1.00 93.12 203 CYS A CA 1
ATOM 1597 C C . CYS A 1 203 ? -0.622 -0.022 16.170 1.00 93.12 203 CYS A C 1
ATOM 1599 O O . CYS A 1 203 ? 0.449 -0.368 15.686 1.00 93.12 203 CYS A O 1
ATOM 1601 N N . ILE A 1 204 ? -1.279 1.055 15.736 1.00 92.62 204 ILE A N 1
ATOM 1602 C CA . ILE A 1 204 ? -0.804 1.874 14.614 1.00 92.62 204 ILE A CA 1
ATOM 1603 C C . ILE A 1 204 ? 0.524 2.556 14.958 1.00 92.62 204 ILE A C 1
ATOM 1605 O O . ILE A 1 204 ? 1.473 2.451 14.182 1.00 92.62 204 ILE A O 1
ATOM 1609 N N . ALA A 1 205 ? 0.627 3.173 16.139 1.00 89.75 205 ALA A N 1
ATOM 1610 C CA . ALA A 1 205 ? 1.849 3.846 16.581 1.00 89.75 205 ALA A CA 1
ATOM 1611 C C . ALA A 1 205 ? 3.046 2.888 16.712 1.00 89.75 205 ALA A C 1
ATOM 1613 O O . ALA A 1 205 ? 4.182 3.288 16.473 1.00 89.75 205 ALA A O 1
ATOM 1614 N N . SER A 1 206 ? 2.798 1.622 17.064 1.00 90.31 206 SER A N 1
ATOM 1615 C CA . SER A 1 206 ? 3.856 0.613 17.200 1.00 90.31 206 SER A CA 1
ATOM 1616 C C . SER A 1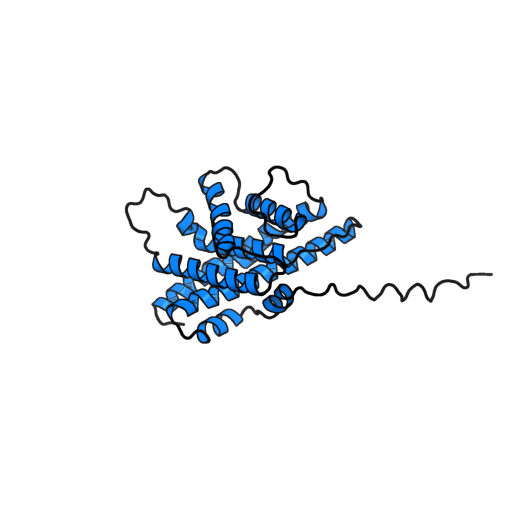 206 ? 4.203 -0.065 15.876 1.00 90.31 206 SER A C 1
ATOM 1618 O O . SER A 1 206 ? 5.365 -0.370 15.619 1.00 90.31 206 SER A O 1
ATOM 1620 N N . TYR A 1 207 ? 3.205 -0.342 15.035 1.00 92.50 207 TYR A N 1
ATOM 1621 C CA . TYR A 1 207 ? 3.379 -1.210 13.874 1.00 92.50 207 TYR A CA 1
ATOM 1622 C C . TYR A 1 207 ? 3.935 -0.485 12.646 1.00 92.50 207 TYR A C 1
ATOM 1624 O O . TYR A 1 207 ? 4.712 -1.084 11.903 1.00 92.50 207 TYR A O 1
ATOM 1632 N N . ILE A 1 208 ? 3.608 0.799 12.454 1.00 91.88 208 ILE A N 1
ATOM 1633 C CA . ILE A 1 208 ? 4.151 1.598 11.343 1.00 91.88 208 ILE A CA 1
ATOM 1634 C C . ILE A 1 208 ? 5.698 1.616 11.360 1.00 91.88 208 ILE A C 1
ATOM 1636 O O . ILE A 1 208 ? 6.289 1.200 10.361 1.00 91.88 208 ILE A O 1
ATOM 1640 N N . PRO A 1 209 ? 6.380 1.947 12.480 1.00 89.12 209 PRO A N 1
ATOM 1641 C CA . PRO A 1 209 ? 7.848 1.932 12.529 1.00 89.12 209 PRO A CA 1
ATOM 1642 C C . PRO A 1 209 ? 8.472 0.548 12.280 1.00 89.12 209 PRO A C 1
ATOM 1644 O O . PRO A 1 209 ? 9.539 0.431 11.670 1.00 89.12 209 PRO A O 1
ATOM 1647 N N . ILE A 1 210 ? 7.816 -0.525 12.738 1.00 88.31 210 ILE A N 1
ATOM 1648 C CA . ILE A 1 210 ? 8.279 -1.903 12.506 1.00 88.31 210 ILE A CA 1
ATOM 1649 C C . ILE A 1 210 ? 8.205 -2.224 11.014 1.00 88.31 210 ILE A C 1
ATOM 1651 O O . ILE A 1 210 ? 9.167 -2.734 10.441 1.00 88.31 210 ILE A O 1
ATOM 1655 N N . PHE A 1 211 ? 7.081 -1.909 10.373 1.00 89.50 211 PHE A N 1
ATOM 1656 C CA . PHE A 1 211 ? 6.891 -2.135 8.944 1.00 89.50 211 PHE A CA 1
ATOM 1657 C C . PHE A 1 211 ? 7.913 -1.364 8.099 1.00 89.50 211 PHE A C 1
ATOM 1659 O O . PHE A 1 211 ? 8.496 -1.917 7.164 1.00 89.50 211 PHE A O 1
ATOM 1666 N N . GLU A 1 212 ? 8.184 -0.113 8.464 1.00 85.12 212 GLU A N 1
ATOM 1667 C CA . GLU A 1 212 ? 9.162 0.730 7.780 1.00 85.12 212 GLU A CA 1
ATOM 1668 C C . GLU A 1 212 ? 10.585 0.192 7.856 1.00 85.12 212 GLU A C 1
ATOM 1670 O O . GLU A 1 212 ? 11.263 0.076 6.831 1.00 85.12 212 GLU A O 1
ATOM 1675 N N . SER A 1 213 ? 11.024 -0.155 9.065 1.00 82.88 213 SER A N 1
ATOM 1676 C CA . SER A 1 213 ? 12.393 -0.606 9.321 1.00 82.88 213 SER A CA 1
ATOM 1677 C C . SER A 1 213 ? 12.692 -1.999 8.768 1.00 82.88 213 SER A C 1
ATOM 1679 O O . SER A 1 213 ? 13.854 -2.301 8.506 1.00 82.88 213 SER A O 1
ATOM 1681 N N . THR A 1 214 ? 11.670 -2.837 8.566 1.00 80.06 214 THR A N 1
ATOM 1682 C CA . THR A 1 214 ? 11.854 -4.234 8.141 1.00 80.06 214 THR A CA 1
ATOM 1683 C C . THR A 1 214 ? 11.528 -4.484 6.673 1.00 80.06 214 THR A C 1
ATOM 1685 O O . THR A 1 214 ? 12.293 -5.161 6.001 1.00 80.06 214 THR A O 1
ATOM 1688 N N . LEU A 1 215 ? 10.417 -3.952 6.154 1.00 78.12 215 LEU A N 1
ATOM 1689 C CA . LEU A 1 215 ? 9.886 -4.360 4.847 1.00 78.12 215 LEU A CA 1
ATOM 1690 C C . LEU A 1 215 ? 9.982 -3.256 3.787 1.00 78.12 215 LEU A C 1
ATOM 1692 O O . LEU A 1 215 ? 10.317 -3.529 2.634 1.00 78.12 215 LEU A O 1
ATOM 1696 N N . LEU A 1 216 ? 9.740 -1.995 4.158 1.00 79.56 216 LEU A N 1
ATOM 1697 C CA . LEU A 1 216 ? 9.823 -0.880 3.204 1.00 79.56 216 LEU A CA 1
ATOM 1698 C C . LEU A 1 216 ? 11.262 -0.538 2.806 1.00 79.56 216 LEU A C 1
ATOM 1700 O O . LEU A 1 216 ? 11.498 -0.123 1.672 1.00 79.56 216 LEU A O 1
ATOM 1704 N N . ALA A 1 217 ? 12.227 -0.696 3.715 1.00 79.12 217 ALA A N 1
ATOM 1705 C CA . ALA A 1 217 ? 13.636 -0.440 3.415 1.00 79.12 217 ALA A CA 1
ATOM 1706 C C . ALA A 1 217 ? 14.168 -1.371 2.308 1.00 79.12 217 ALA A C 1
ATOM 1708 O O . ALA A 1 217 ? 14.822 -0.910 1.370 1.00 79.12 217 ALA A O 1
ATOM 1709 N N . GLU A 1 218 ? 13.834 -2.662 2.381 1.00 78.50 218 GLU A N 1
ATOM 1710 C CA . GLU A 1 218 ? 14.206 -3.652 1.364 1.00 78.50 218 GLU A CA 1
ATOM 1711 C C . GLU A 1 218 ? 13.530 -3.362 0.021 1.00 78.50 218 GLU A C 1
ATOM 1713 O O . GLU A 1 218 ? 14.185 -3.390 -1.023 1.00 78.50 218 GLU A O 1
ATOM 1718 N N . PHE A 1 219 ? 12.244 -3.001 0.054 1.00 81.62 219 PHE A N 1
ATOM 1719 C CA . PHE A 1 219 ? 11.469 -2.681 -1.141 1.00 81.62 219 PHE A CA 1
ATOM 1720 C C . PHE A 1 219 ? 12.062 -1.522 -1.947 1.00 81.62 219 PHE A C 1
ATOM 1722 O O . PHE A 1 219 ? 12.260 -1.658 -3.152 1.00 81.62 219 PHE A O 1
ATOM 1729 N N . LYS A 1 220 ? 12.414 -0.405 -1.295 1.00 80.31 220 LYS A N 1
ATOM 1730 C CA . LYS A 1 220 ? 13.016 0.759 -1.975 1.00 80.31 220 LYS A CA 1
ATOM 1731 C C . LYS A 1 220 ? 14.295 0.393 -2.715 1.00 80.31 220 LYS A C 1
ATOM 1733 O O . LYS A 1 220 ? 14.477 0.764 -3.873 1.00 80.31 220 LYS A O 1
ATOM 1738 N N . LYS A 1 221 ? 15.179 -0.348 -2.040 1.00 81.06 221 LYS A N 1
ATOM 1739 C CA . LYS A 1 221 ? 16.454 -0.780 -2.616 1.00 81.06 221 LYS A CA 1
ATOM 1740 C C . LYS A 1 221 ? 16.214 -1.667 -3.832 1.00 81.06 221 LYS A C 1
ATOM 1742 O O . LYS A 1 221 ? 16.827 -1.468 -4.876 1.00 81.06 221 LYS A O 1
ATOM 1747 N N . ALA A 1 222 ? 15.317 -2.635 -3.701 1.00 83.50 222 ALA A N 1
ATOM 1748 C CA . ALA A 1 222 ? 15.072 -3.596 -4.756 1.00 83.50 222 ALA A CA 1
ATOM 1749 C C . ALA A 1 222 ? 14.313 -3.010 -5.953 1.00 83.50 222 ALA A C 1
ATOM 1751 O O . ALA A 1 222 ? 14.586 -3.416 -7.079 1.00 83.50 222 ALA A O 1
ATOM 1752 N N . ALA A 1 223 ? 13.427 -2.034 -5.739 1.00 86.50 223 ALA A N 1
ATOM 1753 C CA . ALA A 1 223 ? 12.707 -1.366 -6.819 1.00 86.50 223 ALA A CA 1
ATOM 1754 C C . ALA A 1 223 ? 13.665 -0.664 -7.793 1.00 86.50 223 ALA A C 1
ATOM 1756 O O . ALA A 1 223 ? 13.597 -0.888 -9.002 1.00 86.50 223 ALA A O 1
ATOM 1757 N N . ARG A 1 224 ? 14.622 0.104 -7.256 1.00 84.81 224 ARG A N 1
ATOM 1758 C CA . ARG A 1 224 ? 15.630 0.800 -8.067 1.00 84.81 224 ARG A CA 1
ATOM 1759 C C . ARG A 1 224 ? 16.603 -0.169 -8.738 1.00 84.81 224 ARG A C 1
ATOM 1761 O O . ARG A 1 224 ? 16.915 0.004 -9.909 1.00 84.81 224 ARG A O 1
ATOM 1768 N N . VAL A 1 225 ? 17.042 -1.213 -8.030 1.00 87.38 225 VAL A N 1
ATOM 1769 C CA . VAL A 1 225 ? 17.915 -2.257 -8.604 1.00 87.38 225 VAL A CA 1
ATOM 1770 C C . VAL A 1 225 ? 17.228 -2.989 -9.757 1.00 87.38 225 VAL A C 1
ATOM 1772 O O . VAL A 1 225 ? 17.858 -3.221 -10.781 1.00 87.38 225 VAL A O 1
ATOM 1775 N N . MET A 1 226 ? 15.943 -3.322 -9.619 1.00 87.94 226 MET A N 1
ATOM 1776 C CA . MET A 1 226 ? 15.177 -3.981 -10.677 1.00 87.94 226 MET A CA 1
ATOM 1777 C C . MET A 1 226 ? 15.060 -3.094 -11.917 1.00 87.94 226 MET A C 1
ATOM 1779 O O . MET A 1 226 ? 15.277 -3.570 -13.023 1.00 87.94 226 MET A O 1
ATOM 1783 N N . PHE A 1 227 ? 14.764 -1.805 -11.742 1.00 88.19 227 PHE A N 1
ATOM 1784 C CA . PHE A 1 227 ? 14.697 -0.879 -12.870 1.00 88.19 227 PHE A CA 1
ATOM 1785 C C . PHE A 1 227 ? 16.040 -0.761 -13.608 1.00 88.19 227 PHE A C 1
ATOM 1787 O O . PHE A 1 227 ? 16.074 -0.863 -14.829 1.00 88.19 227 PHE A O 1
ATOM 1794 N N . LEU A 1 228 ? 17.152 -0.611 -12.882 1.00 87.81 228 LEU A N 1
ATOM 1795 C CA . LEU A 1 228 ? 18.483 -0.524 -13.496 1.00 87.81 228 LEU A CA 1
ATOM 1796 C C . LEU A 1 228 ? 18.877 -1.824 -14.213 1.00 87.81 228 LEU A C 1
ATOM 1798 O O . LEU A 1 228 ? 19.362 -1.778 -15.339 1.00 87.81 228 LEU A O 1
ATOM 1802 N N . ALA A 1 229 ? 18.597 -2.982 -13.610 1.00 86.69 229 ALA A N 1
ATOM 1803 C CA . ALA A 1 229 ? 18.864 -4.275 -14.235 1.00 86.69 229 ALA A CA 1
ATOM 1804 C C . ALA A 1 229 ? 18.051 -4.487 -15.526 1.00 86.69 229 ALA A C 1
ATOM 1806 O O . ALA A 1 229 ? 18.539 -5.127 -16.453 1.00 86.69 229 ALA A O 1
ATOM 1807 N N . ASP A 1 230 ? 16.836 -3.936 -15.615 1.00 88.50 230 ASP A N 1
ATOM 1808 C CA . ASP A 1 230 ? 16.014 -3.981 -16.833 1.00 88.50 230 ASP A CA 1
ATOM 1809 C C . ASP A 1 230 ? 16.653 -3.166 -17.963 1.00 88.50 230 ASP A C 1
ATOM 1811 O O . ASP A 1 230 ? 16.807 -3.665 -19.078 1.00 88.50 230 ASP A O 1
ATOM 1815 N N . GLN A 1 231 ? 17.108 -1.949 -17.647 1.00 86.94 231 GLN A N 1
ATOM 1816 C CA . GLN A 1 231 ? 17.795 -1.058 -18.589 1.00 86.94 231 GLN A CA 1
ATOM 1817 C C . GLN A 1 231 ? 19.109 -1.659 -19.110 1.00 86.94 231 GLN A C 1
ATOM 1819 O O . GLN A 1 231 ? 19.469 -1.470 -20.271 1.00 86.94 231 GLN A O 1
ATOM 1824 N N . GLU A 1 232 ? 19.807 -2.425 -18.272 1.00 88.00 232 GLU A N 1
ATOM 1825 C CA . GLU A 1 232 ? 21.049 -3.123 -18.623 1.00 88.00 232 GLU A CA 1
ATOM 1826 C C . GLU A 1 232 ? 20.816 -4.470 -19.341 1.00 88.00 232 GLU A C 1
ATOM 1828 O O . GLU A 1 232 ? 21.774 -5.106 -19.785 1.00 88.00 232 GLU A O 1
ATOM 1833 N N . GLY A 1 233 ? 19.562 -4.925 -19.472 1.00 83.19 233 GLY A N 1
ATOM 1834 C CA . GLY A 1 233 ? 19.221 -6.221 -20.070 1.00 83.19 233 GLY A CA 1
ATOM 1835 C C . GLY A 1 233 ? 19.606 -7.431 -19.206 1.00 83.19 233 GLY A C 1
ATOM 1836 O O . GLY A 1 233 ? 19.837 -8.519 -19.733 1.00 83.19 233 GLY A O 1
ATOM 1837 N N . ALA A 1 234 ? 19.699 -7.243 -17.888 1.00 78.75 234 ALA A N 1
ATOM 1838 C CA . ALA A 1 234 ? 20.177 -8.222 -16.912 1.00 78.75 234 ALA A CA 1
ATOM 1839 C C . ALA A 1 234 ? 19.056 -8.980 -16.155 1.00 78.75 234 ALA A C 1
ATOM 1841 O O . ALA A 1 234 ? 19.361 -9.707 -15.204 1.00 78.75 234 ALA A O 1
ATOM 1842 N N . LEU A 1 235 ? 17.781 -8.819 -16.551 1.00 76.69 235 LEU A N 1
ATOM 1843 C CA . LEU A 1 235 ? 16.585 -9.408 -15.907 1.00 76.69 235 LEU A CA 1
ATOM 1844 C C . LEU A 1 235 ? 15.960 -10.606 -16.645 1.00 76.69 235 LEU A C 1
ATOM 1846 O O . LEU A 1 235 ? 15.923 -10.608 -17.895 1.00 76.69 235 LEU A O 1
#

pLDDT: mean 81.23, std 15.96, range [34.31, 95.75]